Protein AF-A0A1G3RCN9-F1 (afdb_monomer_lite)

Structure (mmCIF, N/CA/C/O backbone):
data_AF-A0A1G3RCN9-F1
#
_entry.id   AF-A0A1G3RCN9-F1
#
loop_
_atom_site.group_PDB
_atom_site.id
_atom_site.type_symbol
_atom_site.label_atom_id
_atom_site.label_alt_id
_atom_site.label_comp_id
_atom_site.label_asym_id
_atom_site.label_entity_id
_atom_site.label_seq_id
_atom_site.pdbx_PDB_ins_code
_atom_site.Cartn_x
_atom_site.Cartn_y
_atom_site.Cartn_z
_atom_site.occupancy
_atom_site.B_iso_or_equiv
_atom_site.auth_seq_id
_atom_site.auth_comp_id
_atom_site.auth_asym_id
_atom_site.auth_atom_id
_atom_site.pdbx_PDB_model_num
ATOM 1 N N . MET A 1 1 ? -15.881 -1.181 13.338 1.00 90.19 1 MET A N 1
ATOM 2 C CA . MET A 1 1 ? -15.539 0.236 13.098 1.00 90.19 1 MET A CA 1
ATOM 3 C C . MET A 1 1 ? -16.474 0.860 12.072 1.00 90.19 1 MET A C 1
ATOM 5 O O . MET A 1 1 ? -16.892 1.985 12.286 1.00 90.19 1 MET A O 1
ATOM 9 N N . LEU A 1 2 ? -16.806 0.152 10.993 1.00 91.56 2 LEU A N 1
ATOM 10 C CA . LEU A 1 2 ? -17.656 0.659 9.909 1.00 91.56 2 LEU A CA 1
ATOM 11 C C . LEU A 1 2 ? -19.156 0.469 10.176 1.00 91.56 2 LEU A C 1
ATOM 13 O O . LEU A 1 2 ? -19.532 -0.536 10.781 1.00 91.56 2 LEU A O 1
ATOM 17 N N . GLU A 1 3 ? -19.996 1.409 9.724 1.00 86.62 3 GLU A N 1
ATOM 18 C CA . GLU A 1 3 ? -21.456 1.340 9.899 1.00 86.62 3 GLU A CA 1
ATOM 19 C C . GLU A 1 3 ? -22.101 0.218 9.085 1.00 86.62 3 GLU A C 1
ATOM 21 O O . GLU A 1 3 ? -22.773 -0.639 9.654 1.00 86.62 3 GLU A O 1
ATOM 26 N N . ASN A 1 4 ? -21.865 0.206 7.770 1.00 91.50 4 ASN A N 1
ATOM 27 C CA . ASN A 1 4 ? -22.444 -0.755 6.838 1.00 91.50 4 ASN A CA 1
ATOM 28 C C . ASN A 1 4 ? -21.403 -1.806 6.442 1.00 91.50 4 ASN A C 1
ATOM 30 O O . ASN A 1 4 ? -20.809 -1.763 5.360 1.00 91.50 4 ASN A O 1
ATOM 34 N N . LEU A 1 5 ? -21.133 -2.744 7.352 1.00 93.88 5 LEU A N 1
ATOM 35 C CA . LEU A 1 5 ? -20.085 -3.736 7.126 1.00 93.88 5 LEU A CA 1
ATOM 36 C C . LEU A 1 5 ? -20.385 -4.641 5.921 1.00 93.88 5 LEU A C 1
ATOM 38 O O . LEU A 1 5 ? -19.460 -5.018 5.210 1.00 93.88 5 LEU A O 1
ATOM 42 N N . ARG A 1 6 ? -21.656 -4.967 5.659 1.00 94.81 6 ARG A N 1
ATOM 43 C CA . ARG A 1 6 ? -22.042 -5.832 4.532 1.00 94.81 6 ARG A CA 1
ATOM 44 C C . ARG A 1 6 ? -21.653 -5.222 3.189 1.00 94.81 6 ARG A C 1
ATOM 46 O O . ARG A 1 6 ? -21.016 -5.900 2.388 1.00 94.81 6 ARG A O 1
ATOM 53 N N . LEU A 1 7 ? -21.980 -3.948 2.971 1.00 95.19 7 LEU A N 1
ATOM 54 C CA . LEU A 1 7 ? -21.653 -3.276 1.714 1.00 95.19 7 LEU A CA 1
ATOM 55 C C . LEU A 1 7 ? -20.141 -3.059 1.558 1.00 95.19 7 LEU A C 1
ATOM 57 O O . LEU A 1 7 ? -19.599 -3.286 0.481 1.00 95.19 7 LEU A O 1
ATOM 61 N N . ASN A 1 8 ? -19.437 -2.734 2.648 1.00 97.06 8 ASN A N 1
ATOM 62 C CA . ASN A 1 8 ? -17.972 -2.678 2.640 1.00 97.06 8 ASN A CA 1
ATOM 63 C C . ASN A 1 8 ? -17.352 -4.027 2.247 1.00 97.06 8 ASN A C 1
ATOM 65 O O . ASN A 1 8 ? -16.497 -4.077 1.369 1.00 97.06 8 ASN A O 1
ATOM 69 N N . LYS A 1 9 ? -17.829 -5.136 2.832 1.00 97.62 9 LYS A N 1
ATOM 70 C CA . LYS A 1 9 ? -17.375 -6.485 2.464 1.00 97.62 9 LYS A CA 1
ATOM 71 C C . LYS A 1 9 ? -17.618 -6.782 0.988 1.00 97.62 9 LYS A C 1
ATOM 73 O O . LYS A 1 9 ? -16.744 -7.383 0.373 1.00 97.62 9 LYS A O 1
ATOM 78 N N . LEU A 1 10 ? -18.751 -6.364 0.420 1.00 97.81 10 LEU A N 1
ATOM 79 C CA . LEU A 1 10 ? -19.029 -6.540 -1.007 1.00 97.81 10 LEU A CA 1
ATOM 80 C C . LEU A 1 10 ? -17.987 -5.815 -1.866 1.00 97.81 10 LEU A C 1
ATOM 82 O O . LEU A 1 10 ? -17.355 -6.456 -2.703 1.00 97.81 10 LEU A O 1
ATOM 86 N N . PHE A 1 11 ? -17.754 -4.523 -1.616 1.00 97.75 11 PHE A N 1
ATOM 87 C CA . PHE A 1 11 ? -16.755 -3.753 -2.360 1.00 97.75 11 PHE A CA 1
ATOM 88 C C . PHE A 1 11 ? -15.354 -4.357 -2.239 1.00 97.75 11 PHE A C 1
ATOM 90 O O . PHE A 1 11 ? -14.720 -4.634 -3.254 1.00 97.75 11 PHE A O 1
ATOM 97 N N . TRP A 1 12 ? -14.912 -4.683 -1.021 1.00 98.44 12 TRP A N 1
ATOM 98 C CA . TRP A 1 12 ? -13.603 -5.301 -0.803 1.00 98.44 12 TRP A CA 1
ATOM 99 C C . TRP A 1 12 ? -13.470 -6.660 -1.491 1.00 98.44 12 TRP A C 1
ATOM 101 O O . TRP A 1 12 ? -12.421 -6.952 -2.057 1.00 98.44 12 TRP A O 1
ATOM 111 N N . THR A 1 13 ? -14.521 -7.484 -1.474 1.00 98.62 13 THR A N 1
ATOM 112 C CA . THR A 1 13 ? -14.529 -8.800 -2.134 1.00 98.62 13 THR A CA 1
ATOM 113 C C . THR A 1 13 ? -14.400 -8.648 -3.645 1.00 98.62 13 THR A C 1
ATOM 115 O O . THR A 1 13 ? -13.575 -9.331 -4.243 1.00 98.62 13 THR A O 1
ATOM 118 N N . ILE A 1 14 ? -15.158 -7.730 -4.258 1.00 98.56 14 ILE A N 1
ATOM 119 C CA . ILE A 1 14 ? -15.084 -7.468 -5.702 1.00 98.56 14 ILE A CA 1
ATOM 120 C C . ILE A 1 14 ? -13.687 -6.965 -6.076 1.00 98.56 14 ILE A C 1
ATOM 122 O O . ILE A 1 14 ? -13.058 -7.535 -6.962 1.00 98.56 14 ILE A O 1
ATOM 126 N N . THR A 1 15 ? -13.158 -5.957 -5.372 1.00 98.75 15 THR A N 1
ATOM 127 C CA . THR A 1 15 ? -11.802 -5.441 -5.627 1.00 98.75 15 THR A CA 1
ATOM 128 C C . THR A 1 15 ? -10.749 -6.545 -5.508 1.00 98.75 15 THR A C 1
ATOM 130 O O . THR A 1 15 ? -9.877 -6.650 -6.364 1.00 98.75 15 THR A O 1
ATOM 133 N N . THR A 1 16 ? -10.859 -7.401 -4.487 1.00 98.75 16 THR A N 1
ATOM 134 C CA . THR A 1 16 ? -9.919 -8.508 -4.248 1.00 98.75 16 THR A CA 1
ATOM 135 C C . THR A 1 16 ? -10.027 -9.591 -5.322 1.00 98.75 16 THR A C 1
ATOM 137 O O . THR A 1 16 ? -9.012 -10.130 -5.743 1.00 98.75 16 THR A O 1
ATOM 140 N N . ALA A 1 17 ? -11.233 -9.898 -5.808 1.00 98.75 17 ALA A N 1
ATOM 141 C CA . ALA A 1 17 ? -11.438 -10.867 -6.884 1.00 98.75 17 ALA A CA 1
ATOM 142 C C . ALA A 1 17 ? -10.826 -10.397 -8.206 1.00 98.75 17 ALA A C 1
ATOM 144 O O . ALA A 1 17 ? -10.167 -11.178 -8.889 1.00 98.75 17 ALA A O 1
ATOM 145 N N . LEU A 1 18 ? -10.994 -9.117 -8.540 1.00 98.69 18 LEU A N 1
ATOM 146 C CA . LEU A 1 18 ? -10.401 -8.538 -9.743 1.00 98.69 18 LEU A CA 1
ATOM 147 C C . LEU A 1 18 ? -8.870 -8.461 -9.641 1.00 98.69 18 LEU A C 1
ATOM 149 O O . LEU A 1 18 ? -8.186 -8.798 -10.605 1.00 98.69 18 LEU A O 1
ATOM 153 N N . ALA A 1 19 ? -8.333 -8.096 -8.471 1.00 98.75 19 ALA A N 1
ATOM 154 C CA . ALA A 1 19 ? -6.892 -8.120 -8.214 1.00 98.75 19 ALA A CA 1
ATOM 155 C C . ALA A 1 19 ? -6.323 -9.546 -8.332 1.00 98.75 19 ALA A C 1
ATOM 157 O O . ALA A 1 19 ? -5.318 -9.765 -9.004 1.00 98.75 19 ALA A O 1
ATOM 158 N N . LEU A 1 20 ? -7.011 -10.539 -7.757 1.00 98.75 20 LEU A N 1
ATOM 159 C CA . LEU A 1 20 ? -6.620 -11.942 -7.869 1.00 98.75 20 LEU A CA 1
ATOM 160 C C . LEU A 1 20 ? -6.595 -12.400 -9.332 1.00 98.75 20 LEU A C 1
ATOM 162 O O . LEU A 1 20 ? -5.628 -13.028 -9.748 1.00 98.75 20 LEU A O 1
ATOM 166 N N . ALA A 1 21 ? -7.627 -12.076 -10.114 1.00 98.50 21 ALA A N 1
ATOM 167 C CA . ALA A 1 21 ? -7.688 -12.433 -11.529 1.00 98.50 21 ALA A CA 1
ATOM 168 C C . ALA A 1 21 ? -6.532 -11.805 -12.329 1.00 98.50 21 ALA A C 1
ATOM 170 O O . ALA A 1 21 ? -5.884 -12.496 -13.112 1.00 98.50 21 ALA A O 1
ATOM 171 N N . ALA A 1 22 ? -6.238 -10.525 -12.086 1.00 98.00 22 ALA A N 1
ATOM 172 C CA . ALA A 1 22 ? -5.124 -9.819 -12.712 1.00 98.00 22 ALA A CA 1
ATOM 173 C C . ALA A 1 22 ? -3.761 -10.444 -12.365 1.00 98.00 22 ALA A C 1
ATOM 175 O O . ALA A 1 22 ? -2.954 -10.680 -13.259 1.00 98.00 22 ALA A O 1
ATOM 176 N N . ALA A 1 23 ? -3.521 -10.749 -11.087 1.00 98.06 23 ALA A N 1
ATOM 177 C CA . ALA A 1 23 ? -2.262 -11.347 -10.644 1.00 98.06 23 ALA A CA 1
ATOM 178 C C . ALA A 1 23 ? -2.096 -12.796 -11.136 1.00 98.06 23 ALA A C 1
ATOM 180 O O . ALA A 1 23 ? -1.009 -13.204 -11.534 1.00 98.06 23 ALA A O 1
ATOM 181 N N . LEU A 1 24 ? -3.178 -13.584 -11.173 1.00 98.31 24 LEU A N 1
ATOM 182 C CA . LEU A 1 24 ? -3.142 -14.931 -11.750 1.00 98.31 24 LEU A CA 1
ATOM 183 C C . LEU A 1 24 ? -2.795 -14.900 -13.241 1.00 98.31 24 LEU A C 1
ATOM 185 O O . LEU A 1 24 ? -2.037 -15.756 -13.692 1.00 98.31 24 LEU A O 1
ATOM 189 N N . ALA A 1 25 ? -3.295 -13.915 -13.991 1.00 96.88 25 ALA A N 1
ATOM 190 C CA . ALA A 1 25 ? -2.947 -13.762 -15.399 1.00 96.88 25 ALA A CA 1
ATOM 191 C C . ALA A 1 25 ? -1.435 -13.571 -15.603 1.00 96.88 25 ALA A C 1
ATOM 193 O O . ALA A 1 25 ? -0.863 -14.251 -16.449 1.00 96.88 25 ALA A O 1
ATOM 194 N N . GLY A 1 26 ? -0.775 -12.732 -14.795 1.00 95.56 26 GLY A N 1
ATOM 195 C CA . GLY A 1 26 ? 0.678 -12.528 -14.888 1.00 95.56 26 GLY A CA 1
ATOM 196 C C . GLY A 1 26 ? 1.529 -13.694 -14.370 1.00 95.56 26 GLY A C 1
ATOM 197 O O . GLY A 1 26 ? 2.678 -13.860 -14.775 1.00 95.56 26 GLY A O 1
ATOM 198 N N . ILE A 1 27 ? 0.966 -14.574 -13.533 1.00 96.69 27 ILE A N 1
ATOM 199 C CA . ILE A 1 27 ? 1.615 -15.848 -13.176 1.00 96.69 27 ILE A CA 1
ATOM 200 C C . ILE A 1 27 ? 1.536 -16.856 -14.329 1.00 96.69 27 ILE A C 1
ATOM 202 O O . ILE A 1 27 ? 2.503 -17.588 -14.567 1.00 96.69 27 ILE A O 1
ATOM 206 N N . VAL A 1 28 ? 0.379 -16.927 -14.997 1.00 97.06 28 VAL A N 1
ATOM 207 C CA . VAL A 1 28 ? 0.103 -17.881 -16.081 1.00 97.06 28 VAL A CA 1
ATOM 208 C C . VAL A 1 28 ? 0.847 -17.494 -17.357 1.00 97.06 28 VAL A C 1
ATOM 210 O O . VAL A 1 28 ? 1.490 -18.349 -17.962 1.00 97.06 28 VAL A O 1
ATOM 213 N N . ASP A 1 29 ? 0.794 -16.221 -17.745 1.00 94.88 29 ASP A N 1
ATOM 214 C CA . ASP A 1 29 ? 1.503 -15.694 -18.906 1.00 94.88 29 ASP A CA 1
ATOM 215 C C . ASP A 1 29 ? 2.764 -14.940 -18.469 1.00 94.88 29 ASP A C 1
ATOM 217 O O . ASP A 1 29 ? 2.719 -13.796 -18.020 1.00 94.88 29 ASP A O 1
ATOM 221 N N . ARG A 1 30 ? 3.917 -15.595 -18.628 1.00 87.06 30 ARG A N 1
ATOM 222 C CA . ARG A 1 30 ? 5.224 -15.037 -18.251 1.00 87.06 30 ARG A CA 1
ATOM 223 C C . ARG A 1 30 ? 5.662 -13.857 -19.113 1.00 87.06 30 ARG A C 1
ATOM 225 O O . ARG A 1 30 ? 6.509 -13.096 -18.658 1.00 87.06 30 ARG A O 1
ATOM 232 N N . ASN A 1 31 ? 5.080 -13.702 -20.299 1.00 92.44 31 ASN A N 1
ATOM 233 C CA . ASN A 1 31 ? 5.433 -12.651 -21.248 1.00 92.44 31 ASN A CA 1
ATOM 234 C C . ASN A 1 31 ? 4.459 -11.465 -21.166 1.00 92.44 31 ASN A C 1
ATOM 236 O O . ASN A 1 31 ? 4.585 -10.503 -21.922 1.00 92.44 31 ASN A O 1
ATOM 240 N N . LEU A 1 32 ? 3.490 -11.504 -20.240 1.00 94.94 32 LEU A N 1
ATOM 241 C CA . LEU A 1 32 ? 2.419 -10.510 -20.119 1.00 94.94 32 LEU A CA 1
ATOM 242 C C . LEU A 1 32 ? 2.927 -9.064 -19.970 1.00 94.94 32 LEU A C 1
ATOM 244 O O . LEU A 1 32 ? 2.216 -8.107 -20.294 1.00 94.94 32 LEU A O 1
ATOM 248 N N . TYR A 1 33 ? 4.146 -8.909 -19.453 1.00 94.62 33 TYR A N 1
ATOM 249 C CA . TYR A 1 33 ? 4.773 -7.628 -19.147 1.00 94.62 33 TYR A CA 1
ATOM 250 C C . TYR A 1 33 ? 5.962 -7.284 -20.057 1.00 94.62 33 TYR A C 1
ATOM 252 O O . TYR A 1 33 ? 6.636 -6.274 -19.828 1.00 94.62 33 TYR A O 1
ATOM 260 N N . ASP A 1 34 ? 6.231 -8.094 -21.083 1.00 92.94 34 ASP A N 1
ATOM 261 C CA . ASP A 1 34 ? 7.379 -7.904 -21.967 1.00 92.94 34 ASP A CA 1
ATOM 262 C C . ASP A 1 34 ? 7.314 -6.555 -22.687 1.00 92.94 34 ASP A C 1
ATOM 264 O O . ASP A 1 34 ? 6.324 -6.192 -23.320 1.00 92.94 34 ASP A O 1
ATOM 268 N N . GLY A 1 35 ? 8.394 -5.778 -22.568 1.00 90.19 35 GLY A N 1
ATOM 269 C CA . GLY A 1 35 ? 8.486 -4.440 -23.156 1.00 90.19 35 GLY A CA 1
ATOM 270 C C . GLY A 1 35 ? 7.629 -3.366 -22.472 1.00 90.19 35 GLY A C 1
ATOM 271 O O . GLY A 1 35 ? 7.656 -2.222 -22.919 1.00 90.19 35 GLY A O 1
ATOM 272 N N . LEU A 1 36 ? 6.909 -3.695 -21.391 1.00 92.25 36 LEU A N 1
ATOM 273 C CA . LEU A 1 36 ? 6.046 -2.754 -20.662 1.00 92.25 36 LEU A CA 1
ATOM 274 C C . LEU A 1 36 ? 6.700 -2.163 -19.404 1.00 92.25 36 LEU A C 1
ATOM 276 O O . LEU A 1 36 ? 6.195 -1.189 -18.853 1.00 92.25 36 LEU A O 1
ATOM 280 N N . PHE A 1 37 ? 7.836 -2.714 -18.972 1.00 89.38 37 PHE A N 1
ATOM 281 C CA . PHE A 1 37 ? 8.651 -2.183 -17.878 1.00 89.38 37 PHE A CA 1
ATOM 282 C C . PHE A 1 37 ? 10.107 -1.990 -18.310 1.00 89.38 37 PHE A C 1
ATOM 284 O O . PHE A 1 37 ? 10.585 -2.680 -19.218 1.00 89.38 37 PHE A O 1
ATOM 291 N N . PRO A 1 38 ? 10.867 -1.113 -17.624 1.00 91.00 38 PRO A N 1
ATOM 292 C CA . PRO A 1 38 ? 12.312 -1.093 -17.777 1.00 91.00 38 PRO A CA 1
ATOM 293 C C . PRO A 1 38 ? 12.900 -2.464 -17.432 1.00 91.00 38 PRO A C 1
ATOM 295 O O . PRO A 1 38 ? 12.461 -3.118 -16.482 1.00 91.00 38 PRO A O 1
ATOM 298 N N . LYS A 1 39 ? 13.945 -2.870 -18.163 1.00 91.06 39 LYS A N 1
ATOM 299 C CA . LYS A 1 39 ? 14.603 -4.179 -17.995 1.00 91.06 39 LYS A CA 1
ATOM 300 C C . LYS A 1 39 ? 14.995 -4.481 -16.546 1.00 91.06 39 LYS A C 1
ATOM 302 O O . LYS A 1 39 ? 14.927 -5.627 -16.128 1.00 91.06 39 LYS A O 1
ATOM 307 N N . ASP A 1 40 ? 15.353 -3.450 -15.786 1.00 92.00 40 ASP A N 1
ATOM 308 C CA . ASP A 1 40 ? 15.795 -3.572 -14.395 1.00 92.00 40 ASP A CA 1
ATOM 309 C C . ASP A 1 40 ? 14.666 -3.867 -13.390 1.00 92.00 40 ASP A C 1
ATOM 311 O O . ASP A 1 40 ? 14.951 -4.256 -12.259 1.00 92.00 40 ASP A O 1
ATOM 315 N N . PHE A 1 41 ? 13.400 -3.695 -13.785 1.00 92.50 41 PHE A N 1
ATOM 316 C CA . PHE A 1 41 ? 12.217 -3.916 -12.938 1.00 92.50 41 PHE A CA 1
ATOM 317 C C . PHE A 1 41 ? 11.337 -5.082 -13.404 1.00 92.50 41 PHE A C 1
ATOM 319 O O . PHE A 1 41 ? 10.519 -5.584 -12.634 1.00 92.50 41 PHE A O 1
ATOM 326 N N . LEU A 1 42 ? 11.511 -5.541 -14.647 1.00 93.75 42 LEU A N 1
ATOM 327 C CA . LEU A 1 42 ? 10.777 -6.681 -15.195 1.00 93.75 42 LEU A CA 1
ATOM 328 C C . LEU A 1 42 ? 10.923 -7.975 -14.358 1.00 93.75 42 LEU A C 1
ATOM 330 O O . LEU A 1 42 ? 9.906 -8.640 -14.149 1.00 93.75 42 LEU A O 1
ATOM 334 N N . PRO A 1 43 ? 12.109 -8.337 -13.810 1.00 94.62 43 PRO A N 1
ATOM 335 C CA . PRO A 1 43 ? 12.254 -9.556 -13.005 1.00 94.62 43 PRO A CA 1
ATOM 336 C C . PRO A 1 43 ? 11.349 -9.590 -11.769 1.00 94.62 43 PRO A C 1
ATOM 338 O O . PRO A 1 43 ? 10.934 -10.665 -11.336 1.00 94.62 43 PRO A O 1
ATOM 341 N N . GLY A 1 44 ? 11.027 -8.424 -11.204 1.00 94.38 44 GLY A N 1
ATOM 342 C CA . GLY A 1 44 ? 10.159 -8.286 -10.040 1.00 94.38 44 GLY A CA 1
ATOM 343 C C . GLY A 1 44 ? 8.673 -8.503 -10.315 1.00 94.38 44 GLY A C 1
ATOM 344 O O . GLY A 1 44 ? 7.931 -8.756 -9.368 1.00 94.38 44 GLY A O 1
ATOM 345 N N . ALA A 1 45 ? 8.227 -8.460 -11.575 1.00 94.62 45 ALA A N 1
ATOM 346 C CA . ALA A 1 45 ? 6.806 -8.559 -11.912 1.00 94.62 45 ALA A CA 1
ATOM 347 C C . ALA A 1 45 ? 6.201 -9.909 -11.486 1.00 94.62 45 ALA A C 1
ATOM 349 O O . ALA A 1 45 ? 5.185 -9.959 -10.795 1.00 94.62 45 ALA A O 1
ATOM 350 N N . PHE A 1 46 ? 6.883 -11.013 -11.800 1.00 95.38 46 PHE A N 1
ATOM 351 C CA . PHE A 1 46 ? 6.422 -12.352 -11.433 1.00 95.38 46 PHE A CA 1
ATOM 352 C C . PHE A 1 46 ? 6.316 -12.591 -9.909 1.00 95.38 46 PHE A C 1
ATOM 354 O O . PHE A 1 46 ? 5.252 -13.009 -9.441 1.00 95.38 46 PHE A O 1
ATOM 361 N N . PRO A 1 47 ? 7.359 -12.344 -9.085 1.00 96.75 47 PRO A N 1
ATOM 362 C CA . PRO A 1 47 ? 7.235 -12.511 -7.638 1.00 96.75 47 PRO A CA 1
ATOM 363 C C . PRO A 1 47 ? 6.250 -11.511 -7.008 1.00 96.75 47 PRO A C 1
ATOM 365 O O . PRO A 1 47 ? 5.629 -11.841 -5.995 1.00 96.75 47 PRO A O 1
ATOM 368 N N . GLN A 1 48 ? 6.047 -10.329 -7.603 1.00 96.38 48 GLN A N 1
ATOM 369 C CA . GLN A 1 48 ? 4.996 -9.399 -7.183 1.00 96.38 48 GLN A CA 1
ATOM 370 C C . GLN A 1 48 ? 3.589 -9.971 -7.412 1.00 96.38 48 GLN A C 1
ATOM 372 O O . GLN A 1 48 ? 2.727 -9.829 -6.539 1.00 96.38 48 GLN A O 1
ATOM 377 N N . ASP A 1 49 ? 3.340 -10.651 -8.531 1.00 97.81 49 ASP A N 1
ATOM 378 C CA . ASP A 1 49 ? 2.046 -11.295 -8.767 1.00 97.81 49 ASP A CA 1
ATOM 379 C C . ASP A 1 49 ? 1.804 -12.460 -7.803 1.00 97.81 49 ASP A C 1
ATOM 381 O O . ASP A 1 49 ? 0.713 -12.570 -7.241 1.00 97.81 49 ASP A O 1
ATOM 385 N N . ILE A 1 50 ? 2.831 -13.263 -7.491 1.00 98.31 50 ILE A N 1
ATOM 386 C CA . ILE A 1 50 ? 2.737 -14.281 -6.428 1.00 98.31 50 ILE A CA 1
ATOM 387 C C . ILE A 1 50 ? 2.351 -13.633 -5.096 1.00 98.31 50 ILE A C 1
ATOM 389 O O . ILE A 1 50 ? 1.422 -14.092 -4.426 1.00 98.31 50 ILE A O 1
ATOM 393 N N . LEU A 1 51 ? 3.043 -12.558 -4.709 1.00 98.44 51 LEU A N 1
ATOM 394 C CA . LEU A 1 51 ? 2.743 -11.825 -3.482 1.00 98.44 51 LEU A CA 1
ATOM 395 C C . LEU A 1 51 ? 1.293 -11.316 -3.477 1.00 98.44 51 LEU A C 1
ATOM 397 O O . LEU A 1 51 ? 0.607 -11.432 -2.459 1.00 98.44 51 LEU A O 1
ATOM 401 N N . THR A 1 52 ? 0.813 -10.799 -4.609 1.00 98.38 52 THR A N 1
ATOM 402 C CA . THR A 1 52 ? -0.561 -10.308 -4.768 1.00 98.38 52 THR A CA 1
ATOM 403 C C . THR A 1 52 ? -1.584 -11.434 -4.631 1.00 98.38 52 THR A C 1
ATOM 405 O O . THR A 1 52 ? -2.572 -11.265 -3.915 1.00 98.38 52 THR A O 1
ATOM 408 N N . VAL A 1 53 ? -1.342 -12.606 -5.226 1.00 98.69 53 VAL A N 1
ATOM 409 C CA . VAL A 1 53 ? -2.203 -13.790 -5.064 1.00 98.69 53 VAL A CA 1
ATOM 410 C C . VAL A 1 53 ? -2.276 -14.217 -3.598 1.00 98.69 53 VAL A C 1
ATOM 412 O O . VAL A 1 53 ? -3.373 -14.390 -3.063 1.00 98.69 53 VAL A O 1
ATOM 415 N N . LEU A 1 54 ? -1.130 -14.327 -2.917 1.00 98.50 54 LEU A N 1
ATOM 416 C CA . LEU A 1 54 ? -1.078 -14.678 -1.494 1.00 98.50 54 LEU A CA 1
ATOM 417 C C . LEU A 1 54 ? -1.839 -13.661 -0.631 1.00 98.50 54 LEU A C 1
ATOM 419 O O . LEU A 1 54 ? -2.614 -14.048 0.249 1.00 98.50 54 LEU A O 1
ATOM 423 N N . ALA A 1 55 ? -1.666 -12.367 -0.914 1.00 98.44 55 ALA A N 1
ATOM 424 C CA . ALA A 1 55 ? -2.389 -11.299 -0.237 1.00 98.44 55 ALA A CA 1
ATOM 425 C C . ALA A 1 55 ? -3.902 -11.403 -0.476 1.00 98.44 55 ALA A C 1
ATOM 427 O O . ALA A 1 55 ? -4.667 -11.298 0.481 1.00 98.44 55 ALA A O 1
ATOM 428 N N . CYS A 1 56 ? -4.343 -11.677 -1.707 1.00 98.75 56 CYS A N 1
ATOM 429 C CA . CYS A 1 56 ? -5.758 -11.848 -2.041 1.00 98.75 56 CYS A CA 1
ATOM 430 C C . CYS A 1 56 ? -6.386 -13.042 -1.312 1.00 98.75 56 CYS A C 1
ATOM 432 O O . CYS A 1 56 ? -7.467 -12.909 -0.741 1.00 98.75 56 CYS A O 1
ATOM 434 N N . VAL A 1 57 ? -5.705 -14.193 -1.276 1.00 98.56 57 VAL A N 1
ATOM 435 C CA . VAL A 1 57 ? -6.186 -15.388 -0.560 1.00 98.56 57 VAL A CA 1
ATOM 436 C C . VAL A 1 57 ? -6.342 -15.095 0.933 1.00 98.56 57 VAL A C 1
ATOM 438 O O . VAL A 1 57 ? -7.402 -15.353 1.510 1.00 98.56 57 VAL A O 1
ATOM 441 N N . ALA A 1 58 ? -5.327 -14.492 1.559 1.00 98.25 58 ALA A N 1
ATOM 442 C CA . ALA A 1 58 ? -5.409 -14.083 2.958 1.00 98.25 58 ALA A CA 1
ATOM 443 C C . ALA A 1 58 ? -6.546 -13.072 3.186 1.00 98.25 58 ALA A C 1
ATOM 445 O O . ALA A 1 58 ? -7.294 -13.177 4.161 1.00 98.25 58 ALA A O 1
ATOM 446 N N . LEU A 1 59 ? -6.715 -12.119 2.268 1.00 98.19 59 LEU A N 1
ATOM 447 C CA . LEU A 1 59 ? -7.727 -11.077 2.359 1.00 98.19 59 LEU A CA 1
ATOM 448 C C . LEU A 1 59 ? -9.149 -11.643 2.245 1.00 98.19 59 LEU A C 1
ATOM 450 O O . LEU A 1 59 ? -10.006 -11.257 3.039 1.00 98.19 59 LEU A O 1
ATOM 454 N N . PHE A 1 60 ? -9.394 -12.615 1.360 1.00 98.69 60 PHE A N 1
ATOM 455 C CA . PHE A 1 60 ? -10.674 -13.328 1.292 1.00 98.69 60 PHE A CA 1
ATOM 456 C C . PHE A 1 60 ? -11.020 -14.017 2.610 1.00 98.69 60 PHE A C 1
ATOM 458 O O . PHE A 1 60 ? -12.146 -13.881 3.091 1.00 98.69 60 PHE A O 1
ATOM 465 N N . ILE A 1 61 ? -10.054 -14.693 3.239 1.00 98.25 61 ILE A N 1
ATOM 466 C CA . ILE A 1 61 ? -10.254 -15.348 4.540 1.00 98.25 61 ILE A CA 1
ATOM 467 C C . ILE A 1 61 ? -10.590 -14.306 5.616 1.00 98.25 61 ILE A C 1
ATOM 469 O O . ILE A 1 61 ? -11.530 -14.483 6.401 1.00 98.25 61 ILE A O 1
ATOM 473 N N . VAL A 1 62 ? -9.855 -13.191 5.650 1.00 98.00 62 VAL A N 1
ATOM 474 C CA . VAL A 1 62 ? -10.104 -12.104 6.607 1.00 98.00 62 VAL A CA 1
ATOM 475 C C . VAL A 1 62 ? -11.494 -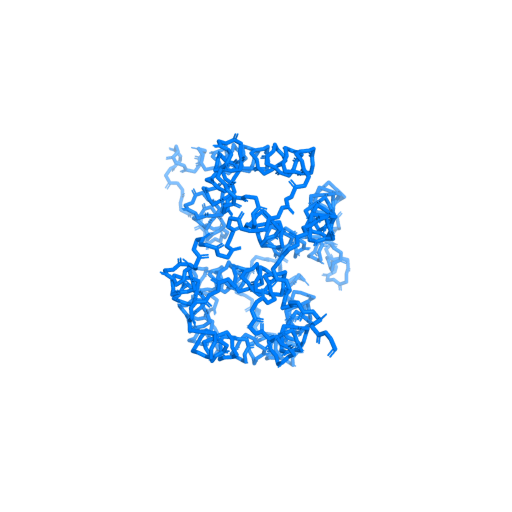11.507 6.394 1.00 98.00 62 VAL A C 1
ATOM 477 O O . VAL A 1 62 ? -12.231 -11.374 7.368 1.00 98.00 62 VAL A O 1
ATOM 480 N N . ILE A 1 63 ? -11.887 -11.199 5.154 1.00 97.75 63 ILE A N 1
ATOM 481 C CA . ILE A 1 63 ? -13.208 -10.652 4.817 1.00 97.75 63 ILE A CA 1
ATOM 482 C C . ILE A 1 63 ? -14.312 -11.646 5.195 1.00 97.75 63 ILE A C 1
ATOM 484 O O . ILE A 1 63 ? -15.257 -11.269 5.893 1.00 97.75 63 ILE A O 1
ATOM 488 N N . ALA A 1 64 ? -14.198 -12.914 4.792 1.00 96.62 64 ALA A N 1
ATOM 489 C CA . ALA A 1 64 ? -15.210 -13.940 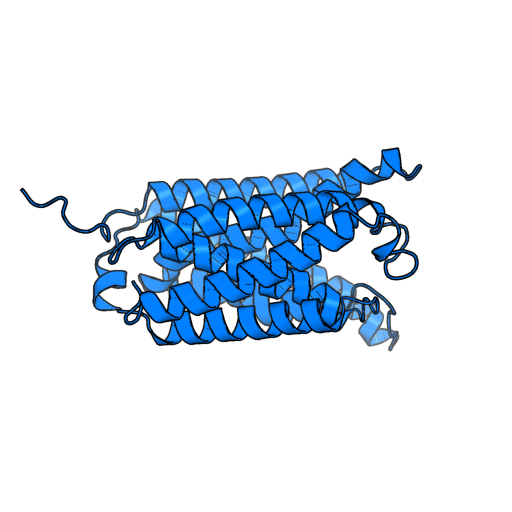5.039 1.00 96.62 64 ALA A CA 1
ATOM 490 C C . ALA A 1 64 ? -15.462 -14.141 6.540 1.00 96.62 64 ALA A C 1
ATOM 492 O O . ALA A 1 64 ? -16.610 -14.120 6.984 1.00 96.62 64 ALA A O 1
ATOM 493 N N . THR A 1 65 ? -14.389 -14.230 7.331 1.00 95.88 65 THR A N 1
ATOM 494 C CA . THR A 1 65 ? -14.459 -14.466 8.782 1.00 95.88 65 THR A CA 1
ATOM 495 C C . THR A 1 65 ? -14.720 -13.206 9.610 1.00 95.88 65 THR A C 1
ATOM 497 O O . THR A 1 65 ? -14.854 -13.303 10.832 1.00 95.88 65 THR A O 1
ATOM 500 N N . MET A 1 66 ? -14.748 -12.020 8.995 1.00 95.31 66 MET A N 1
ATOM 501 C CA . MET A 1 66 ? -14.922 -10.754 9.704 1.00 95.31 66 MET A CA 1
ATOM 502 C C . MET A 1 66 ? -16.349 -10.581 10.221 1.00 95.31 66 MET A C 1
ATOM 504 O O . MET A 1 66 ? -17.314 -10.629 9.449 1.00 95.31 66 MET A O 1
ATOM 508 N N . ARG A 1 67 ? -16.449 -10.289 11.519 1.00 90.88 67 ARG A N 1
ATOM 509 C CA . ARG A 1 67 ? -17.683 -9.931 12.221 1.00 90.88 67 ARG A CA 1
ATOM 510 C C . ARG A 1 67 ? -17.755 -8.436 12.512 1.00 90.88 67 ARG A C 1
ATOM 512 O O . ARG A 1 67 ? -16.755 -7.711 12.487 1.00 90.88 67 ARG A O 1
ATOM 519 N N . GLU A 1 68 ? -18.963 -7.980 12.823 1.00 82.81 68 GLU A N 1
ATOM 520 C CA . GLU A 1 68 ? -19.177 -6.634 13.343 1.00 82.81 68 GLU A CA 1
ATOM 521 C C . GLU A 1 68 ? -18.372 -6.426 14.631 1.00 82.81 68 GLU A C 1
ATOM 523 O O . GLU A 1 68 ? -18.204 -7.327 15.450 1.00 82.81 68 GLU A O 1
ATOM 528 N N . GLY A 1 69 ? -17.795 -5.236 14.770 1.00 83.62 69 GLY A N 1
ATOM 529 C CA . GLY A 1 69 ? -16.889 -4.912 15.867 1.00 83.62 69 GLY A CA 1
ATOM 530 C C . GLY A 1 69 ? -15.414 -5.175 15.567 1.00 83.62 69 GLY A C 1
ATOM 531 O O . GLY A 1 69 ? -14.619 -4.324 15.932 1.00 83.62 69 GLY A O 1
ATOM 532 N N . GLU A 1 70 ? -15.020 -6.224 14.829 1.00 91.25 70 GLU A N 1
ATOM 533 C CA . GLU A 1 70 ? -13.606 -6.636 14.665 1.00 91.25 70 GLU A CA 1
ATOM 534 C C . GLU A 1 70 ? -12.702 -5.589 13.968 1.00 91.25 70 GLU A C 1
ATOM 536 O O . GLU A 1 70 ? -12.342 -5.707 12.795 1.00 91.25 70 GLU A O 1
ATOM 541 N N . VAL A 1 71 ? -12.287 -4.560 14.718 1.00 94.38 71 VAL A N 1
ATOM 542 C CA . VAL A 1 71 ? -11.557 -3.391 14.204 1.00 94.38 71 VAL A CA 1
ATOM 543 C C . VAL A 1 71 ? -10.226 -3.805 13.596 1.00 94.38 71 VAL A C 1
ATOM 545 O O . VAL A 1 71 ? -9.884 -3.331 12.522 1.00 94.38 71 VAL A O 1
ATOM 548 N N . ARG A 1 72 ? -9.502 -4.733 14.234 1.00 95.94 72 ARG A N 1
ATOM 549 C CA . ARG A 1 72 ? -8.196 -5.204 13.750 1.00 95.94 72 ARG A CA 1
ATOM 550 C C . ARG A 1 72 ? -8.287 -5.770 12.330 1.00 95.94 72 ARG A C 1
ATOM 552 O O . ARG A 1 72 ? -7.487 -5.399 11.481 1.00 95.94 72 ARG A O 1
ATOM 559 N N . LYS A 1 73 ? -9.289 -6.615 12.053 1.00 96.75 73 LYS A N 1
ATOM 560 C CA . LYS A 1 73 ? -9.507 -7.174 10.711 1.00 96.75 73 LYS A CA 1
ATOM 561 C C . LYS A 1 73 ? -9.879 -6.079 9.711 1.00 96.75 73 LYS A C 1
ATOM 563 O O . LYS A 1 73 ? -9.354 -6.077 8.608 1.00 96.75 73 LYS A O 1
ATOM 568 N N . GLN A 1 74 ? -10.733 -5.131 10.106 1.00 96.94 74 GLN A N 1
ATOM 569 C CA . GLN A 1 74 ? -11.099 -3.990 9.254 1.00 96.94 74 GLN A CA 1
ATOM 570 C C . GLN A 1 74 ? -9.868 -3.145 8.891 1.00 96.94 74 GLN A C 1
ATOM 572 O O . GLN A 1 74 ? -9.689 -2.810 7.730 1.00 96.94 74 GLN A O 1
ATOM 577 N N . VAL A 1 75 ? -8.978 -2.871 9.849 1.00 97.69 75 VAL A N 1
ATOM 578 C CA . VAL A 1 75 ? -7.717 -2.141 9.624 1.00 97.69 75 VAL A CA 1
ATOM 579 C C . VAL A 1 75 ? -6.783 -2.900 8.677 1.00 97.69 75 VAL A C 1
ATOM 581 O O . VAL A 1 75 ? -6.227 -2.288 7.770 1.00 97.69 75 VAL A O 1
ATOM 584 N N . VAL A 1 76 ? -6.647 -4.224 8.834 1.00 98.44 76 VAL A N 1
ATOM 585 C CA . VAL A 1 76 ? -5.864 -5.056 7.900 1.00 98.44 76 VAL A CA 1
ATOM 586 C C . VAL A 1 76 ? -6.420 -4.951 6.482 1.00 98.44 76 VAL A C 1
ATOM 588 O O . VAL A 1 76 ? -5.655 -4.698 5.555 1.00 98.44 76 VAL A O 1
ATOM 591 N N . VAL A 1 77 ? -7.742 -5.075 6.313 1.00 98.44 77 VAL A N 1
ATOM 592 C CA . VAL A 1 77 ? -8.375 -4.946 4.993 1.00 98.44 77 VAL A CA 1
ATOM 593 C C . VAL A 1 77 ? -8.115 -3.570 4.384 1.00 98.44 77 VAL A C 1
ATOM 595 O O . VAL A 1 77 ? -7.731 -3.497 3.224 1.00 98.44 77 VAL A O 1
ATOM 598 N N . LEU A 1 78 ? -8.249 -2.487 5.156 1.00 98.44 78 LEU A N 1
ATOM 599 C CA . LEU A 1 78 ? -7.967 -1.136 4.658 1.00 98.44 78 LEU A CA 1
ATOM 600 C C . LEU A 1 78 ? -6.511 -0.969 4.202 1.00 98.44 78 LEU A C 1
ATOM 602 O O . LEU A 1 78 ? -6.274 -0.321 3.189 1.00 98.44 78 LEU A O 1
ATOM 606 N N . GLY A 1 79 ? -5.550 -1.569 4.909 1.00 98.56 79 GLY A N 1
ATOM 607 C CA . GLY A 1 79 ? -4.141 -1.532 4.510 1.00 98.56 79 GLY A CA 1
ATOM 608 C C . GLY A 1 79 ? -3.875 -2.246 3.183 1.00 98.56 79 GLY A C 1
ATOM 609 O O . GLY A 1 79 ? -3.200 -1.693 2.320 1.00 98.56 79 GLY A O 1
ATOM 610 N N . VAL A 1 80 ? -4.448 -3.440 2.990 1.00 98.75 80 VAL A N 1
ATOM 611 C CA . VAL A 1 80 ? -4.263 -4.226 1.753 1.00 98.75 80 VAL A CA 1
ATOM 612 C C . VAL A 1 80 ? -5.059 -3.645 0.576 1.00 98.75 80 VAL A C 1
ATOM 614 O O . VAL A 1 80 ? -4.556 -3.566 -0.536 1.00 98.75 80 VAL A O 1
ATOM 617 N N . ILE A 1 81 ? -6.282 -3.153 0.789 1.00 98.75 81 ILE A N 1
ATOM 618 C CA . ILE A 1 81 ? -7.009 -2.434 -0.273 1.00 98.75 81 ILE A CA 1
ATOM 619 C C . ILE A 1 81 ? -6.264 -1.139 -0.646 1.00 98.75 81 ILE A C 1
ATOM 621 O O . ILE A 1 81 ? -6.188 -0.787 -1.822 1.00 98.75 81 ILE A O 1
ATOM 625 N N . GLY A 1 82 ? -5.658 -0.463 0.335 1.00 98.62 82 GLY A N 1
ATOM 626 C CA . GLY A 1 82 ? -4.744 0.660 0.119 1.00 98.62 82 GLY A CA 1
ATOM 627 C C . GLY A 1 82 ? -3.531 0.306 -0.737 1.00 98.62 82 GLY A C 1
ATOM 628 O O . GLY A 1 82 ? -3.146 1.091 -1.601 1.00 98.62 82 GLY A O 1
ATOM 629 N N . SER A 1 83 ? -2.956 -0.884 -0.559 1.00 98.50 83 SER A N 1
ATOM 630 C CA . SER A 1 83 ? -1.864 -1.328 -1.422 1.00 98.50 83 SER A CA 1
ATOM 631 C C . SER A 1 83 ? -2.327 -1.690 -2.830 1.00 98.50 83 SER A C 1
ATOM 633 O O . SER A 1 83 ? -1.594 -1.414 -3.771 1.00 98.50 83 SER A O 1
ATOM 635 N N . PHE A 1 84 ? -3.545 -2.205 -3.031 1.00 98.75 84 PHE A N 1
ATOM 636 C CA . PHE A 1 84 ? -4.089 -2.385 -4.386 1.00 98.75 84 PHE A CA 1
ATOM 637 C C . PHE A 1 84 ? -4.279 -1.058 -5.121 1.00 98.75 84 PHE A C 1
ATOM 639 O O . PHE A 1 84 ? -3.950 -0.977 -6.303 1.00 98.75 84 PHE A O 1
ATOM 646 N N . PHE A 1 85 ? -4.730 -0.011 -4.423 1.00 98.75 85 PHE A N 1
ATOM 647 C CA . PHE A 1 85 ? -4.771 1.340 -4.990 1.00 98.75 85 PHE A CA 1
ATOM 648 C C . PHE A 1 85 ? -3.387 1.782 -5.478 1.00 98.75 85 PHE A C 1
ATOM 650 O O . PHE A 1 85 ? -3.261 2.343 -6.561 1.00 98.75 85 PHE A O 1
ATOM 657 N N . TYR A 1 86 ? -2.337 1.472 -4.723 1.00 98.56 86 TYR A N 1
ATOM 658 C CA . TYR A 1 86 ? -0.974 1.788 -5.129 1.00 98.56 86 TYR A CA 1
ATOM 659 C C . TYR A 1 86 ? -0.482 0.937 -6.309 1.00 98.56 86 TYR A C 1
ATOM 661 O O . TYR A 1 86 ? -0.122 1.472 -7.354 1.00 98.56 86 TYR A O 1
ATOM 669 N N . LEU A 1 87 ? -0.490 -0.390 -6.159 1.00 97.81 87 LEU A N 1
ATOM 670 C CA . LEU A 1 87 ? 0.103 -1.333 -7.112 1.00 97.81 87 LEU A CA 1
ATOM 671 C C . LEU A 1 87 ? -0.569 -1.248 -8.486 1.00 97.81 87 LEU A C 1
ATOM 673 O O . LEU A 1 87 ? 0.104 -1.111 -9.506 1.00 97.81 87 LEU A O 1
ATOM 677 N N . TYR A 1 88 ? -1.903 -1.246 -8.523 1.00 98.44 88 TYR A N 1
ATOM 678 C CA . TYR A 1 88 ? -2.637 -1.102 -9.781 1.00 98.44 88 TYR A CA 1
ATOM 679 C C . TYR A 1 88 ? -2.695 0.349 -10.263 1.00 98.44 88 TYR A C 1
ATOM 681 O O . TYR A 1 88 ? -2.875 0.589 -11.459 1.00 98.44 88 TYR A O 1
ATOM 689 N N . GLY A 1 89 ? -2.475 1.316 -9.368 1.00 98.38 89 GLY A N 1
ATOM 690 C CA . GLY A 1 89 ? -2.207 2.703 -9.733 1.00 98.38 89 GLY A CA 1
ATOM 691 C C . GLY A 1 89 ? -0.947 2.823 -10.584 1.00 98.38 89 GLY A C 1
ATOM 692 O O . GLY A 1 89 ? -0.998 3.469 -11.627 1.00 98.38 89 GLY A O 1
ATOM 693 N N . ILE A 1 90 ? 0.144 2.137 -10.212 1.00 97.19 90 ILE A N 1
ATOM 694 C CA . ILE A 1 90 ? 1.361 2.060 -11.038 1.00 97.19 90 ILE A CA 1
ATOM 695 C C . ILE A 1 90 ? 1.008 1.509 -12.417 1.00 97.19 90 ILE A C 1
ATOM 697 O O . ILE A 1 90 ? 1.267 2.170 -13.414 1.00 97.19 90 ILE A O 1
ATOM 701 N N . PHE A 1 91 ? 0.343 0.354 -12.491 1.00 97.00 91 PHE A N 1
ATOM 702 C CA . PHE A 1 91 ? 0.053 -0.297 -13.776 1.00 97.00 91 PHE A CA 1
ATOM 703 C C . PHE A 1 91 ? -0.824 0.581 -14.682 1.00 97.00 91 PHE A C 1
ATOM 705 O O . PHE A 1 91 ? -0.614 0.660 -15.894 1.00 97.00 91 PHE A O 1
ATOM 712 N N . THR A 1 92 ? -1.787 1.284 -14.082 1.00 97.88 92 THR A N 1
ATOM 713 C CA . THR A 1 92 ? -2.695 2.183 -14.798 1.00 97.88 92 THR A CA 1
ATOM 714 C C . THR A 1 92 ? -1.968 3.436 -15.291 1.00 97.88 92 THR A C 1
ATOM 716 O O . THR A 1 92 ? -2.090 3.790 -16.466 1.00 97.88 92 THR A O 1
ATOM 719 N N . ILE A 1 93 ? -1.203 4.098 -14.415 1.00 97.56 93 ILE A N 1
ATOM 720 C CA . ILE A 1 93 ? -0.533 5.375 -14.696 1.00 97.56 93 ILE A CA 1
ATOM 721 C C . ILE A 1 93 ? 0.667 5.180 -15.627 1.00 97.56 93 ILE A C 1
ATOM 723 O O . ILE A 1 93 ? 0.838 5.991 -16.535 1.00 97.56 93 ILE A O 1
ATOM 727 N N . GLU A 1 94 ? 1.450 4.109 -15.459 1.00 95.31 94 GLU A N 1
ATOM 728 C CA . GLU A 1 94 ? 2.593 3.742 -16.319 1.00 95.31 94 GLU A CA 1
ATOM 729 C C . GLU A 1 94 ? 2.165 3.208 -17.690 1.00 95.31 94 GLU A C 1
ATOM 731 O O . GLU A 1 94 ? 3.014 3.002 -18.551 1.00 95.31 94 GLU A O 1
ATOM 736 N N . ARG A 1 95 ? 0.856 3.046 -17.937 1.00 95.75 95 ARG A N 1
ATOM 737 C CA . ARG A 1 95 ? 0.311 2.582 -19.223 1.00 95.75 95 ARG A CA 1
ATOM 738 C C . ARG A 1 95 ? 0.804 1.176 -19.582 1.00 95.75 95 ARG A C 1
ATOM 740 O O . ARG A 1 95 ? 1.243 0.936 -20.705 1.00 95.75 95 ARG A O 1
ATOM 747 N N . VAL A 1 96 ? 0.699 0.236 -18.639 1.00 95.44 96 VAL A N 1
ATOM 748 C CA . VAL A 1 96 ? 1.016 -1.191 -18.846 1.00 95.44 96 VAL A CA 1
ATOM 749 C C . VAL A 1 96 ? -0.058 -1.823 -19.748 1.00 95.44 96 VAL A C 1
ATOM 751 O O . VAL A 1 96 ? -0.952 -2.538 -19.298 1.00 95.44 96 VAL A O 1
ATOM 754 N N . TYR A 1 97 ? -0.032 -1.468 -21.035 1.00 95.88 97 TYR A N 1
ATOM 755 C CA . TYR A 1 97 ? -1.057 -1.791 -22.025 1.00 95.88 97 TYR A CA 1
ATOM 756 C C . TYR A 1 97 ? -0.920 -3.225 -22.541 1.00 95.88 97 TYR A C 1
ATOM 758 O O . TYR A 1 97 ? -0.340 -3.482 -23.592 1.00 95.88 97 TYR A O 1
ATOM 766 N N . ASN A 1 98 ? -1.526 -4.154 -21.811 1.00 96.31 98 ASN A N 1
ATOM 767 C CA . ASN A 1 98 ? -1.799 -5.516 -22.260 1.00 96.31 98 ASN A CA 1
ATOM 768 C C . ASN A 1 98 ? -3.317 -5.794 -22.238 1.00 96.31 98 ASN A C 1
ATOM 770 O O . ASN A 1 98 ? -4.126 -4.905 -21.953 1.00 96.31 98 ASN A O 1
ATOM 774 N N . ALA A 1 99 ? -3.718 -7.038 -22.516 1.00 96.12 99 ALA A N 1
ATOM 775 C CA . ALA A 1 99 ? -5.126 -7.445 -22.556 1.00 96.12 99 ALA A CA 1
ATOM 776 C C . ALA A 1 99 ? -5.901 -7.199 -21.240 1.00 96.12 99 ALA A C 1
ATOM 778 O O . ALA A 1 99 ? -7.127 -7.096 -21.261 1.00 96.12 99 ALA A O 1
ATOM 779 N N . PHE A 1 100 ? -5.209 -7.064 -20.104 1.00 97.19 100 PHE A N 1
ATOM 780 C CA . PHE A 1 100 ? -5.795 -6.867 -18.776 1.00 97.19 100 PHE A CA 1
ATOM 781 C C . PHE A 1 100 ? -5.743 -5.410 -18.297 1.00 97.19 100 PHE A C 1
ATOM 783 O O . PHE A 1 100 ? -6.135 -5.130 -17.166 1.00 97.19 100 PHE A O 1
ATOM 790 N N . TYR A 1 101 ? -5.337 -4.453 -19.137 1.00 97.94 101 TYR A N 1
ATOM 791 C CA . TYR A 1 101 ? -5.203 -3.054 -18.716 1.00 97.94 101 TYR A CA 1
ATOM 792 C C . TYR A 1 101 ? -6.484 -2.466 -18.096 1.00 97.94 101 TYR A C 1
ATOM 794 O O . TYR A 1 101 ? -6.439 -1.821 -17.047 1.00 97.94 101 TYR A O 1
ATOM 802 N N . LEU A 1 102 ? -7.653 -2.736 -18.691 1.00 98.25 102 LEU A N 1
ATOM 803 C CA . LEU A 1 102 ? -8.936 -2.278 -18.139 1.00 98.25 102 LEU A CA 1
ATOM 804 C C . LEU A 1 102 ? -9.257 -2.923 -16.785 1.00 98.25 102 LEU A C 1
ATOM 806 O O . LEU A 1 102 ? -9.899 -2.296 -15.943 1.00 98.25 102 LEU A O 1
ATOM 810 N N . LEU A 1 103 ? -8.787 -4.151 -16.553 1.00 98.31 103 LEU A N 1
ATOM 811 C CA . LEU A 1 103 ? -8.908 -4.813 -15.260 1.00 98.31 103 LEU A CA 1
ATOM 812 C C . LEU A 1 103 ? -8.036 -4.109 -14.212 1.00 98.31 103 LEU A C 1
ATOM 814 O O . LEU A 1 103 ? -8.512 -3.860 -13.107 1.00 98.31 103 LEU A O 1
ATOM 818 N N . TYR A 1 104 ? -6.808 -3.710 -14.564 1.00 98.50 104 TYR A N 1
ATOM 819 C CA . TYR A 1 104 ? -5.945 -2.919 -13.679 1.00 98.50 104 TYR A CA 1
ATOM 820 C C . TYR A 1 104 ? -6.605 -1.585 -13.305 1.00 98.50 104 TYR A C 1
ATOM 822 O O . TYR A 1 104 ? -6.692 -1.250 -12.122 1.00 98.50 104 TYR A O 1
ATOM 830 N N . ALA A 1 105 ? -7.162 -0.875 -14.292 1.00 98.69 105 ALA A N 1
ATOM 831 C CA . ALA A 1 105 ? -7.888 0.374 -14.071 1.00 98.69 105 ALA A CA 1
ATOM 832 C C . ALA A 1 105 ? -9.130 0.179 -13.181 1.00 98.69 105 ALA A C 1
ATOM 834 O O . ALA A 1 105 ? -9.408 1.004 -12.307 1.00 98.69 105 ALA A O 1
ATOM 835 N N . ALA A 1 106 ? -9.857 -0.931 -13.348 1.00 98.69 106 ALA A N 1
ATOM 836 C CA . ALA A 1 106 ? -10.994 -1.274 -12.499 1.00 98.69 106 ALA A CA 1
ATOM 837 C C . ALA A 1 106 ? -10.567 -1.533 -11.046 1.00 98.69 106 ALA A C 1
ATOM 839 O O . ALA A 1 106 ? -11.197 -1.009 -10.127 1.00 98.69 106 ALA A O 1
ATOM 840 N N . VAL A 1 107 ? -9.483 -2.285 -10.815 1.00 98.81 107 VAL A N 1
ATOM 841 C CA . VAL A 1 107 ? -8.946 -2.516 -9.461 1.00 98.81 107 VAL A CA 1
ATOM 842 C C . VAL A 1 107 ? -8.486 -1.202 -8.830 1.00 98.81 107 VAL A C 1
ATOM 844 O O . VAL A 1 107 ? -8.808 -0.932 -7.671 1.00 98.81 107 VAL A O 1
ATOM 847 N N . PHE A 1 108 ? -7.796 -0.354 -9.592 1.00 98.81 108 PHE A N 1
ATOM 848 C CA . PHE A 1 108 ? -7.357 0.965 -9.143 1.00 98.81 108 PHE A CA 1
ATOM 849 C C . PHE A 1 108 ? -8.538 1.862 -8.732 1.00 98.81 108 PHE A C 1
ATOM 851 O O . PHE A 1 108 ? -8.574 2.381 -7.615 1.00 98.81 108 PHE A O 1
ATOM 858 N N . GLY A 1 109 ? -9.560 1.984 -9.583 1.00 98.69 109 GLY A N 1
ATOM 859 C CA . GLY A 1 109 ? -10.746 2.788 -9.283 1.00 98.69 109 GLY A CA 1
ATOM 860 C C . GLY A 1 109 ? -11.570 2.234 -8.117 1.00 98.69 109 GLY A C 1
ATOM 861 O O . GLY A 1 109 ? -11.983 2.982 -7.228 1.00 98.69 109 GLY A O 1
ATOM 862 N N . LEU A 1 110 ? -11.792 0.917 -8.078 1.00 98.62 110 LEU A N 1
ATOM 863 C CA . LEU A 1 110 ? -12.584 0.284 -7.023 1.00 98.62 110 LEU A CA 1
ATOM 864 C C . LEU A 1 110 ? -11.875 0.297 -5.672 1.00 98.62 110 LEU A C 1
ATOM 866 O O . LEU A 1 110 ? -12.545 0.476 -4.659 1.00 98.62 110 LEU A O 1
ATOM 870 N N . SER A 1 111 ? -10.552 0.131 -5.626 1.00 98.69 111 SER A N 1
ATOM 871 C CA . SER A 1 111 ? -9.795 0.247 -4.374 1.00 98.69 111 SER A CA 1
ATOM 872 C C . SER A 1 111 ? -9.879 1.666 -3.806 1.00 98.69 111 SER A C 1
ATOM 874 O O . SER A 1 111 ? -10.192 1.816 -2.623 1.00 98.69 111 SER A O 1
ATOM 876 N N . PHE A 1 112 ? -9.737 2.701 -4.643 1.00 98.62 112 PHE A N 1
ATOM 877 C CA . PHE A 1 112 ? -9.943 4.094 -4.232 1.00 98.62 112 PHE A CA 1
ATOM 878 C C . PHE A 1 112 ? -11.340 4.319 -3.640 1.00 98.62 112 PHE A C 1
ATOM 880 O O . PHE A 1 112 ? -11.472 4.762 -2.496 1.00 98.62 112 PHE A O 1
ATOM 887 N N . TRP A 1 113 ? -12.395 3.974 -4.384 1.00 98.44 113 TRP A N 1
ATOM 888 C CA . TRP A 1 113 ? -13.768 4.206 -3.930 1.00 98.44 113 TRP A CA 1
ATOM 889 C C . TRP A 1 113 ? -14.163 3.317 -2.749 1.00 98.44 113 TRP A C 1
ATOM 891 O O . TRP A 1 113 ? -14.918 3.759 -1.884 1.00 98.44 113 TRP A O 1
ATOM 901 N N . SER A 1 114 ? -13.594 2.114 -2.635 1.00 98.06 114 SER A N 1
ATOM 902 C CA . SER A 1 114 ? -13.749 1.261 -1.453 1.00 98.06 114 SER A CA 1
ATOM 903 C C . SER A 1 114 ? -13.170 1.918 -0.206 1.00 98.06 114 SER A C 1
ATOM 905 O O . SER A 1 114 ? -13.805 1.886 0.850 1.00 98.06 114 SER A O 1
ATOM 907 N N . LEU A 1 115 ? -11.985 2.529 -0.307 1.00 98.12 115 LEU A N 1
ATOM 908 C CA . LEU A 1 115 ? -11.360 3.256 0.800 1.00 98.12 115 LEU A CA 1
ATOM 909 C C . LEU A 1 115 ? -12.158 4.508 1.150 1.00 98.12 115 LEU A C 1
ATOM 911 O O . LEU A 1 115 ? -12.480 4.702 2.320 1.00 98.12 115 LEU A O 1
ATOM 915 N N . ALA A 1 116 ? -12.528 5.318 0.155 1.00 98.06 116 ALA A N 1
ATOM 916 C CA . ALA A 1 116 ? -13.324 6.525 0.358 1.00 98.06 116 ALA A CA 1
ATOM 917 C C . ALA A 1 116 ? -14.657 6.203 1.052 1.00 98.06 116 ALA A C 1
ATOM 919 O O . ALA A 1 116 ? -14.995 6.807 2.074 1.00 98.06 116 ALA A O 1
ATOM 920 N N . TYR A 1 117 ? -15.371 5.185 0.561 1.00 97.88 117 TYR A N 1
ATOM 921 C CA . TYR A 1 117 ? -16.607 4.714 1.174 1.00 97.88 117 TYR A CA 1
ATOM 922 C C . TYR A 1 117 ? -16.370 4.211 2.602 1.00 97.88 117 TYR A C 1
ATOM 924 O O . TYR A 1 117 ? -17.039 4.673 3.525 1.00 97.88 117 TYR A O 1
ATOM 932 N N . SER A 1 118 ? -15.376 3.344 2.821 1.00 96.88 118 SER A N 1
ATOM 933 C CA . SER A 1 118 ? -15.054 2.822 4.158 1.00 96.88 118 SER A CA 1
ATOM 934 C C . SER A 1 118 ? -14.759 3.952 5.150 1.00 96.88 118 SER A C 1
ATOM 936 O O . SER A 1 118 ? -15.313 3.991 6.246 1.00 96.88 118 SER A O 1
ATOM 938 N N . LEU A 1 119 ? -13.914 4.909 4.769 1.00 95.50 119 LEU A N 1
ATOM 939 C CA . LEU A 1 119 ? -13.522 6.018 5.637 1.00 95.50 119 LEU A CA 1
ATOM 940 C C . LEU A 1 119 ? -14.683 6.989 5.910 1.00 95.50 119 LEU A C 1
ATOM 942 O O . LEU A 1 119 ? -14.747 7.558 6.998 1.00 95.50 119 LEU A O 1
ATOM 946 N N . SER A 1 120 ? -15.638 7.131 4.986 1.00 95.81 120 SER A N 1
ATOM 947 C CA . SER A 1 120 ? -16.849 7.939 5.205 1.00 95.81 120 SER A CA 1
ATOM 948 C C . SER A 1 120 ? -17.824 7.328 6.224 1.00 95.81 120 SER A C 1
ATOM 950 O O . SER A 1 120 ? -18.635 8.042 6.805 1.00 95.81 120 SER A O 1
ATOM 952 N N . GLN A 1 121 ? -17.731 6.017 6.475 1.00 93.25 121 GLN A N 1
ATOM 953 C CA . GLN A 1 121 ? -18.665 5.243 7.306 1.00 93.25 121 GLN A CA 1
ATOM 954 C C . GLN A 1 121 ? -18.083 4.889 8.687 1.00 93.25 121 GLN A C 1
ATOM 956 O O . GLN A 1 121 ? -18.477 3.901 9.317 1.00 93.25 121 GLN A O 1
ATOM 961 N N . LEU A 1 122 ? -17.082 5.638 9.154 1.00 93.38 122 LEU A N 1
ATOM 962 C CA . LEU A 1 122 ? -16.404 5.368 10.420 1.00 93.38 122 LEU A CA 1
ATOM 963 C C . LEU A 1 122 ? -17.279 5.736 11.629 1.00 93.38 122 LEU A C 1
ATOM 965 O O . LEU A 1 122 ? -17.540 6.908 11.896 1.00 93.38 122 LEU A O 1
ATOM 969 N N . LYS A 1 123 ? -17.618 4.743 12.461 1.00 92.19 123 LYS A N 1
ATOM 970 C CA . LYS A 1 123 ? -18.243 4.964 13.776 1.00 92.19 123 LYS A CA 1
ATOM 971 C C . LYS A 1 123 ? -17.206 5.453 14.776 1.00 92.19 123 LYS A C 1
ATOM 973 O O . LYS A 1 123 ? -16.544 4.642 15.434 1.00 92.19 123 LYS A O 1
ATOM 978 N N . MET A 1 124 ? -17.096 6.770 14.955 1.00 90.94 124 MET A N 1
ATOM 979 C CA . MET A 1 124 ? -16.136 7.363 15.901 1.00 90.94 124 MET A CA 1
ATOM 980 C C . MET A 1 124 ? -16.324 6.855 17.336 1.00 90.94 124 MET A C 1
ATOM 982 O O . MET A 1 124 ? -15.341 6.656 18.044 1.00 90.94 124 MET A O 1
ATOM 986 N N . GLY A 1 125 ? -17.555 6.527 17.744 1.00 88.50 125 GLY A N 1
ATOM 987 C CA . GLY A 1 125 ? -17.819 5.885 19.037 1.00 88.50 125 GLY A CA 1
ATOM 988 C C . GLY A 1 125 ? -17.129 4.523 19.198 1.00 88.50 125 GLY A C 1
ATOM 989 O O . GLY A 1 125 ? -16.644 4.208 20.279 1.00 88.50 125 GLY A O 1
ATOM 990 N N . THR A 1 126 ? -17.021 3.721 18.133 1.00 89.12 126 THR A N 1
ATOM 991 C CA . THR A 1 126 ? -16.257 2.462 18.155 1.00 89.12 126 THR A CA 1
ATOM 992 C C . THR A 1 126 ? -14.755 2.718 18.085 1.00 89.12 126 THR A C 1
ATOM 994 O O . THR A 1 126 ? -14.007 2.067 18.806 1.00 89.12 126 THR A O 1
ATOM 997 N N . VAL A 1 127 ? -14.311 3.667 17.252 1.00 92.06 127 VAL A N 1
ATOM 998 C CA . VAL A 1 127 ? -12.889 4.039 17.119 1.00 92.06 127 VAL A CA 1
ATOM 999 C C . VAL A 1 127 ? -12.322 4.508 18.458 1.00 92.06 127 VAL A C 1
ATOM 1001 O O . VAL A 1 127 ? -11.282 4.022 18.884 1.00 92.06 127 VAL A O 1
ATOM 1004 N N . ASN A 1 128 ? -13.034 5.392 19.160 1.00 92.12 128 ASN A N 1
ATOM 1005 C CA . ASN A 1 128 ? -12.594 5.966 20.433 1.00 92.12 128 ASN A CA 1
ATOM 1006 C C . ASN A 1 128 ? -12.615 4.964 21.600 1.00 92.12 128 ASN A C 1
ATOM 1008 O O . ASN A 1 128 ? -11.979 5.210 22.619 1.00 92.12 128 ASN A O 1
ATOM 1012 N N . ARG A 1 129 ? -13.320 3.831 21.459 1.00 90.88 129 ARG A N 1
ATOM 1013 C CA . ARG A 1 129 ? -13.290 2.721 22.430 1.00 90.88 129 ARG A CA 1
ATOM 1014 C C . ARG A 1 129 ? -12.073 1.814 22.262 1.00 90.88 129 ARG A C 1
ATOM 1016 O O . ARG A 1 129 ? -11.806 0.996 23.140 1.00 90.88 129 ARG A O 1
ATOM 1023 N N . VAL A 1 130 ? -11.358 1.917 21.141 1.00 93.25 130 VAL A N 1
ATOM 1024 C CA . VAL A 1 130 ? -10.092 1.209 20.965 1.00 93.25 130 VAL A CA 1
ATOM 1025 C C . VAL A 1 130 ? -9.029 1.921 21.789 1.00 93.25 130 VAL A C 1
ATOM 1027 O O . VAL A 1 130 ? -8.888 3.138 21.732 1.00 93.25 130 VAL A O 1
ATOM 1030 N N . SER A 1 131 ? -8.262 1.150 22.545 1.00 92.69 131 SER A N 1
ATOM 1031 C CA . SER A 1 131 ? -7.109 1.623 23.294 1.00 92.69 131 SER A CA 1
ATOM 1032 C C . SER A 1 131 ? -5.830 1.117 22.639 1.00 92.69 131 SER A C 1
ATOM 1034 O O . SER A 1 131 ? -5.704 -0.065 22.316 1.00 92.69 131 SER A O 1
ATOM 1036 N N . VAL A 1 132 ? -4.872 2.019 22.447 1.00 94.00 132 VAL A N 1
ATOM 1037 C CA . VAL A 1 132 ? -3.521 1.710 21.972 1.00 94.00 132 VAL A CA 1
ATOM 1038 C C . VAL A 1 132 ? -2.540 2.234 23.017 1.00 94.00 132 VAL A C 1
ATOM 1040 O O . VAL A 1 132 ? -2.644 3.409 23.381 1.00 94.00 132 VAL A O 1
ATOM 1043 N N . PRO A 1 133 ? -1.586 1.417 23.503 1.00 94.75 133 PRO A N 1
ATOM 1044 C CA . PRO A 1 133 ? -0.573 1.879 24.443 1.00 94.75 133 PRO A CA 1
ATOM 1045 C C . PRO A 1 133 ? 0.155 3.122 23.923 1.00 94.75 133 PRO A C 1
ATOM 1047 O O . PRO A 1 133 ? 0.563 3.162 22.760 1.00 94.75 133 PRO A O 1
ATOM 1050 N N . ALA A 1 134 ? 0.344 4.122 24.788 1.00 94.12 134 ALA A N 1
ATOM 1051 C CA . ALA A 1 134 ? 0.901 5.418 24.398 1.00 94.12 134 ALA A CA 1
ATOM 1052 C C . ALA A 1 134 ? 2.276 5.293 23.724 1.00 94.12 134 ALA A C 1
ATOM 1054 O O . ALA A 1 134 ? 2.500 5.929 22.697 1.00 94.12 134 ALA A O 1
ATOM 1055 N N . GLY A 1 135 ? 3.149 4.419 24.243 1.00 95.62 135 GLY A N 1
ATOM 1056 C CA . GLY A 1 135 ? 4.462 4.148 23.650 1.00 95.62 135 GLY A CA 1
ATOM 1057 C C . GLY A 1 135 ? 4.372 3.566 22.237 1.00 95.62 135 GLY A C 1
ATOM 1058 O O . GLY A 1 135 ? 5.052 4.044 21.338 1.00 95.62 135 GLY A O 1
ATOM 1059 N N . MET A 1 136 ? 3.469 2.606 22.005 1.00 96.12 136 MET A N 1
ATOM 1060 C CA . MET A 1 136 ? 3.265 2.006 20.678 1.00 96.12 136 MET A CA 1
ATOM 1061 C C . MET A 1 136 ? 2.688 3.015 19.676 1.00 96.12 136 MET A C 1
ATOM 1063 O O . MET A 1 136 ? 3.112 3.072 18.521 1.00 96.12 136 MET A O 1
ATOM 1067 N N . ARG A 1 137 ? 1.734 3.838 20.132 1.00 95.56 137 ARG A N 1
ATOM 1068 C CA . ARG A 1 137 ? 1.161 4.930 19.337 1.00 95.56 137 ARG A CA 1
ATOM 1069 C C . ARG A 1 137 ? 2.236 5.942 18.941 1.00 95.56 137 ARG A C 1
ATOM 1071 O O . ARG A 1 137 ? 2.284 6.337 17.782 1.00 95.56 137 ARG A O 1
ATOM 1078 N N . LEU A 1 138 ? 3.070 6.357 19.896 1.00 97.31 138 LEU A N 1
ATOM 1079 C CA . LEU A 1 138 ? 4.141 7.324 19.672 1.00 97.31 138 LEU A CA 1
ATOM 1080 C C . LEU A 1 138 ? 5.191 6.771 18.706 1.00 97.31 138 LEU A C 1
ATOM 1082 O O . LEU A 1 138 ? 5.511 7.440 17.730 1.00 97.31 138 LEU A O 1
ATOM 1086 N N . LEU A 1 139 ? 5.661 5.542 18.941 1.00 97.81 139 LEU A N 1
ATOM 1087 C CA . LEU A 1 139 ? 6.642 4.873 18.088 1.00 97.81 139 LEU A CA 1
ATOM 1088 C C . LEU A 1 139 ? 6.161 4.817 16.638 1.00 97.81 139 LEU A C 1
ATOM 1090 O O . LEU A 1 139 ? 6.849 5.298 15.742 1.00 97.81 139 LEU A O 1
ATOM 1094 N N . THR A 1 140 ? 4.954 4.297 16.411 1.00 97.44 140 THR A N 1
ATOM 1095 C CA . THR A 1 140 ? 4.442 4.145 15.045 1.00 97.44 140 THR A CA 1
ATOM 1096 C C . THR A 1 140 ? 4.210 5.497 14.380 1.00 97.44 140 THR A C 1
ATOM 1098 O O . THR A 1 140 ? 4.541 5.658 13.212 1.00 97.44 140 THR A O 1
ATOM 1101 N N . ALA A 1 141 ? 3.716 6.501 15.112 1.00 98.19 141 ALA A N 1
ATOM 1102 C CA . ALA A 1 141 ? 3.531 7.838 14.559 1.00 98.19 141 ALA A CA 1
ATOM 1103 C C . ALA A 1 141 ? 4.861 8.521 14.190 1.00 98.19 141 ALA A C 1
ATOM 1105 O O . ALA A 1 141 ? 4.961 9.120 13.121 1.00 98.19 141 ALA A O 1
ATOM 1106 N N . ILE A 1 142 ? 5.893 8.409 15.033 1.00 98.44 142 ILE A N 1
ATOM 1107 C CA . ILE A 1 142 ? 7.225 8.951 14.729 1.00 98.44 142 ILE A CA 1
ATOM 1108 C C . ILE A 1 142 ? 7.816 8.238 13.513 1.00 98.44 142 ILE A C 1
ATOM 1110 O O . ILE A 1 142 ? 8.243 8.904 12.575 1.00 98.44 142 ILE A O 1
ATOM 1114 N N . CYS A 1 143 ? 7.791 6.902 13.483 1.00 98.25 143 CYS A N 1
ATOM 1115 C CA . CYS A 1 143 ? 8.269 6.140 12.331 1.00 98.25 143 CYS A CA 1
ATOM 1116 C C . CYS A 1 143 ? 7.510 6.512 11.050 1.00 98.25 143 CYS A C 1
ATOM 1118 O O . CYS A 1 143 ? 8.145 6.712 10.020 1.00 98.25 143 CYS A O 1
ATOM 1120 N N . SER A 1 144 ? 6.186 6.686 11.112 1.00 98.44 144 SER A N 1
ATOM 1121 C CA . SER A 1 144 ? 5.392 7.154 9.972 1.00 98.44 144 SER A CA 1
ATOM 1122 C C . SER A 1 144 ? 5.839 8.523 9.461 1.00 98.44 144 SER A C 1
ATOM 1124 O O . SER A 1 144 ? 5.951 8.707 8.252 1.00 98.44 144 SER A O 1
ATOM 1126 N N . LEU A 1 145 ? 6.101 9.484 10.356 1.00 98.56 145 LEU A N 1
ATOM 1127 C CA . LEU A 1 145 ? 6.598 10.807 9.965 1.00 98.56 145 LEU A CA 1
ATOM 1128 C C . LEU A 1 145 ? 8.000 10.741 9.370 1.00 98.56 145 LEU A C 1
ATOM 1130 O O . LEU A 1 145 ? 8.266 11.428 8.389 1.00 98.56 145 LEU A O 1
ATOM 1134 N N . LEU A 1 146 ? 8.881 9.916 9.939 1.00 98.25 146 LEU A N 1
ATOM 1135 C CA . LEU A 1 146 ? 10.229 9.716 9.414 1.00 98.25 146 LEU A CA 1
ATOM 1136 C C . LEU A 1 146 ? 10.188 9.110 8.011 1.00 98.25 146 LEU A C 1
ATOM 1138 O O . LEU A 1 146 ? 10.852 9.624 7.119 1.00 98.25 146 LEU A O 1
ATOM 1142 N N . ILE A 1 147 ? 9.368 8.079 7.793 1.00 97.88 147 ILE A N 1
ATOM 1143 C CA . ILE A 1 147 ? 9.143 7.485 6.468 1.00 97.88 147 ILE A CA 1
ATOM 1144 C C . ILE A 1 147 ? 8.627 8.557 5.501 1.00 97.88 147 ILE A C 1
ATOM 1146 O O . ILE A 1 147 ? 9.231 8.767 4.451 1.00 97.88 147 ILE A O 1
ATOM 1150 N N . ALA A 1 148 ? 7.572 9.288 5.878 1.00 98.38 148 ALA A N 1
ATOM 1151 C CA . ALA A 1 148 ? 7.015 10.351 5.046 1.00 98.38 148 ALA A CA 1
ATOM 1152 C C . ALA A 1 148 ? 8.067 11.400 4.666 1.00 98.38 148 ALA A C 1
ATOM 1154 O O . ALA A 1 148 ? 8.176 11.763 3.497 1.00 98.38 148 ALA A O 1
ATOM 1155 N N . ALA A 1 149 ? 8.867 11.859 5.630 1.00 98.38 149 ALA A N 1
ATOM 1156 C CA . ALA A 1 149 ? 9.909 12.851 5.405 1.00 98.38 149 ALA A CA 1
ATOM 1157 C C . ALA A 1 149 ? 11.026 12.322 4.492 1.00 98.38 149 ALA A C 1
ATOM 1159 O O . ALA A 1 149 ? 11.393 13.000 3.534 1.00 98.38 149 ALA A O 1
ATOM 1160 N N . VAL A 1 150 ? 11.530 11.110 4.752 1.00 97.44 150 VAL A N 1
ATOM 1161 C CA . VAL A 1 150 ? 12.620 10.491 3.981 1.00 97.44 150 VAL A CA 1
ATOM 1162 C C . VAL A 1 150 ? 12.219 10.300 2.524 1.00 97.44 150 VAL A C 1
ATOM 1164 O O . VAL A 1 150 ? 12.941 10.751 1.638 1.00 97.44 150 VAL A O 1
ATOM 1167 N N . PHE A 1 151 ? 11.066 9.684 2.258 1.00 96.75 151 PHE A N 1
ATOM 1168 C CA . PHE A 1 151 ? 10.629 9.424 0.885 1.00 96.75 151 PHE A CA 1
ATOM 1169 C C . PHE A 1 151 ? 10.191 10.703 0.168 1.00 96.75 151 PHE A C 1
ATOM 1171 O O . PHE A 1 151 ? 10.534 10.885 -0.995 1.00 96.75 151 PHE A O 1
ATOM 1178 N N . THR A 1 152 ? 9.539 11.648 0.857 1.00 98.25 152 THR A N 1
ATOM 1179 C CA . THR A 1 152 ? 9.233 12.962 0.261 1.00 98.25 152 THR A CA 1
ATOM 1180 C C . THR A 1 152 ? 10.511 13.676 -0.165 1.00 98.25 152 THR A C 1
ATOM 1182 O O . THR A 1 152 ? 10.589 14.183 -1.285 1.00 98.25 152 THR A O 1
ATOM 1185 N N . PHE A 1 153 ? 11.533 13.688 0.694 1.00 97.94 153 PHE A N 1
ATOM 1186 C CA . PHE A 1 153 ? 12.826 14.280 0.369 1.00 97.94 153 PHE A CA 1
ATOM 1187 C C . PHE A 1 153 ? 13.498 13.554 -0.801 1.00 97.94 153 PHE A C 1
ATOM 1189 O O . PHE A 1 153 ? 13.905 14.203 -1.762 1.00 97.94 153 PHE A O 1
ATOM 1196 N N . LEU A 1 154 ? 13.557 12.219 -0.759 1.00 96.31 154 LEU A N 1
ATOM 1197 C CA . LEU A 1 154 ? 14.171 11.388 -1.796 1.00 96.31 154 LEU A CA 1
ATOM 1198 C C . LEU A 1 154 ? 13.531 11.639 -3.168 1.00 96.31 154 LEU A C 1
ATOM 1200 O O . LEU A 1 154 ? 14.236 11.947 -4.129 1.00 96.31 154 LEU A O 1
ATOM 1204 N N . TRP A 1 155 ? 12.202 11.586 -3.254 1.00 96.94 155 TRP A N 1
ATOM 1205 C CA . TRP A 1 155 ? 11.474 11.814 -4.502 1.00 96.94 155 TRP A CA 1
ATOM 1206 C C . TRP A 1 155 ? 11.568 13.256 -4.989 1.00 96.94 155 TRP A C 1
ATOM 1208 O O . TRP A 1 155 ? 11.736 13.487 -6.184 1.00 96.94 155 TRP A O 1
ATOM 1218 N N . THR A 1 156 ? 11.550 14.232 -4.080 1.00 96.69 156 THR A N 1
ATOM 1219 C CA . THR A 1 156 ? 11.759 15.638 -4.450 1.00 96.69 156 THR A CA 1
ATOM 1220 C C . THR A 1 156 ? 13.156 15.842 -5.036 1.00 96.69 156 THR A C 1
ATOM 1222 O O . THR A 1 156 ? 13.294 16.467 -6.086 1.00 96.69 156 THR A O 1
ATOM 1225 N N . MET A 1 157 ? 14.192 15.269 -4.420 1.00 97.38 157 MET A N 1
ATOM 1226 C CA . MET A 1 157 ? 15.566 15.361 -4.923 1.00 97.38 157 MET A CA 1
ATOM 1227 C C . MET A 1 157 ? 15.744 14.653 -6.270 1.00 97.38 157 MET A C 1
ATOM 1229 O O . MET A 1 157 ? 16.489 15.151 -7.111 1.00 97.38 157 MET A O 1
ATOM 1233 N N . ALA A 1 158 ? 15.035 13.547 -6.509 1.00 94.75 158 ALA A N 1
ATOM 1234 C CA . ALA A 1 158 ? 15.018 12.872 -7.806 1.00 94.75 158 ALA A CA 1
ATOM 1235 C C . ALA A 1 158 ? 14.290 13.690 -8.893 1.00 94.75 158 ALA A C 1
ATOM 1237 O O . ALA A 1 158 ? 14.716 13.708 -10.048 1.00 94.75 158 ALA A O 1
ATOM 1238 N N . LEU A 1 159 ? 13.225 14.416 -8.531 1.00 95.50 159 LEU A N 1
ATOM 1239 C CA . LEU A 1 159 ? 12.449 15.247 -9.457 1.00 95.50 159 LEU A CA 1
ATOM 1240 C C . LEU A 1 159 ? 13.126 16.575 -9.812 1.00 95.50 159 LEU A C 1
ATOM 1242 O O . LEU A 1 159 ? 13.002 17.031 -10.947 1.00 95.50 159 LEU A O 1
ATOM 1246 N N . VAL A 1 160 ? 13.839 17.219 -8.883 1.00 96.75 160 VAL A N 1
ATOM 1247 C CA . VAL A 1 160 ? 14.433 18.555 -9.101 1.00 96.75 160 VAL A CA 1
ATOM 1248 C C . VAL A 1 160 ? 15.302 18.639 -10.372 1.00 96.75 160 VAL A C 1
ATOM 1250 O O . VAL A 1 160 ? 15.126 19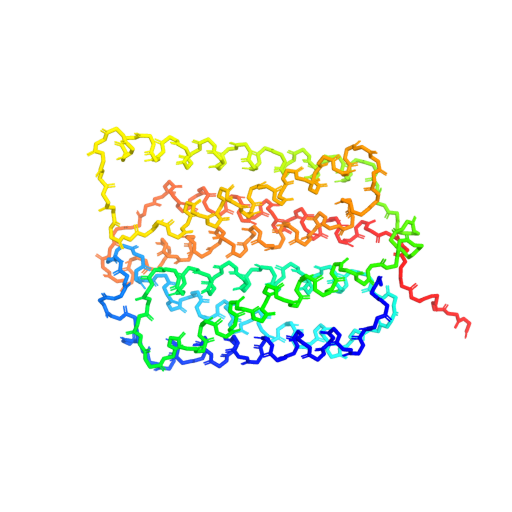.598 -11.130 1.00 96.75 160 VAL A O 1
ATOM 1253 N N . PRO A 1 161 ? 16.205 17.682 -10.672 1.00 96.56 161 PRO A N 1
ATOM 1254 C CA . PRO A 1 161 ? 16.955 17.675 -11.928 1.00 96.56 161 PRO A CA 1
ATOM 1255 C C . PRO A 1 161 ? 16.057 17.588 -13.167 1.00 96.56 161 PRO A C 1
ATOM 1257 O O . PRO A 1 161 ? 16.285 18.313 -14.134 1.00 96.56 161 PRO A O 1
ATOM 1260 N N . LEU A 1 162 ? 15.008 16.760 -13.124 1.00 95.81 162 LEU A N 1
ATOM 1261 C CA . LEU A 1 162 ? 14.054 16.598 -14.226 1.00 95.81 162 LEU A CA 1
ATOM 1262 C C . LEU A 1 162 ? 13.269 17.889 -14.478 1.00 95.81 162 LEU A C 1
ATOM 1264 O O . LEU A 1 162 ? 13.104 18.291 -15.628 1.00 95.81 162 LEU A O 1
ATOM 1268 N N . LEU A 1 163 ? 12.862 18.582 -13.409 1.00 95.62 163 LEU A N 1
ATOM 1269 C CA . LEU A 1 163 ? 12.186 19.879 -13.487 1.00 95.62 163 LEU A CA 1
ATOM 1270 C C . LEU A 1 163 ? 13.085 20.947 -14.120 1.00 95.62 163 LEU A C 1
ATOM 1272 O O . LEU A 1 163 ? 12.643 21.680 -15.004 1.00 95.62 163 LEU A O 1
ATOM 1276 N N . LYS A 1 164 ? 14.358 21.014 -13.707 1.00 97.44 164 LYS A N 1
ATOM 1277 C CA . LYS A 1 164 ? 15.339 21.960 -14.266 1.00 97.44 164 LYS A CA 1
ATOM 1278 C C . LYS A 1 164 ? 15.612 21.695 -15.745 1.00 97.44 164 LYS A C 1
ATOM 1280 O O . LYS A 1 164 ? 15.645 22.633 -16.535 1.00 97.44 164 LYS A O 1
ATOM 1285 N N . ALA A 1 165 ? 15.781 20.428 -16.111 1.00 97.19 165 ALA A N 1
ATOM 1286 C CA . ALA A 1 165 ? 16.048 20.011 -17.483 1.00 97.19 165 ALA A CA 1
ATOM 1287 C C . ALA A 1 165 ? 14.791 19.985 -18.372 1.00 97.19 165 ALA A C 1
ATOM 1289 O O . ALA A 1 165 ? 14.912 19.772 -19.575 1.00 97.19 165 ALA A O 1
ATOM 1290 N N . ARG A 1 166 ? 13.591 20.173 -17.796 1.00 94.94 166 ARG A N 1
ATOM 1291 C CA . ARG A 1 166 ? 12.290 19.955 -18.460 1.00 94.94 166 ARG A CA 1
ATOM 1292 C C . ARG A 1 166 ? 12.200 18.575 -19.120 1.00 94.94 166 ARG A C 1
ATOM 1294 O O . ARG A 1 166 ? 11.610 18.421 -20.187 1.00 94.94 166 ARG A O 1
ATOM 1301 N N . ASN A 1 167 ? 12.810 17.579 -18.482 1.00 94.31 167 ASN A N 1
ATOM 1302 C CA . ASN A 1 167 ? 12.901 16.233 -19.020 1.00 94.31 167 ASN A CA 1
ATOM 1303 C C . ASN A 1 167 ? 11.650 15.426 -18.661 1.00 94.31 167 ASN A C 1
ATOM 1305 O O . ASN A 1 167 ? 11.304 15.296 -17.484 1.00 94.31 167 ASN A O 1
ATOM 1309 N N . ARG A 1 168 ? 10.998 14.852 -19.673 1.00 92.50 168 ARG A N 1
ATOM 1310 C CA . ARG A 1 168 ? 9.884 13.922 -19.497 1.00 92.50 168 ARG A CA 1
ATOM 1311 C C . ARG A 1 168 ? 10.432 12.501 -19.546 1.00 92.50 168 ARG A C 1
ATOM 1313 O O . ARG A 1 168 ? 10.842 12.040 -20.601 1.00 92.50 168 ARG A O 1
ATOM 1320 N N . ILE A 1 169 ? 10.417 11.826 -18.403 1.00 92.81 169 ILE A N 1
ATOM 1321 C CA . ILE A 1 169 ? 10.779 10.410 -18.313 1.00 92.81 169 ILE A CA 1
ATOM 1322 C C . ILE A 1 169 ? 9.642 9.521 -18.824 1.00 92.81 169 ILE A C 1
ATOM 1324 O O . ILE A 1 169 ? 8.466 9.871 -18.694 1.00 92.81 169 ILE A O 1
ATOM 1328 N N . ASP A 1 170 ? 10.006 8.364 -19.369 1.00 87.56 170 ASP A N 1
ATOM 1329 C CA . ASP A 1 170 ? 9.046 7.410 -19.933 1.00 87.56 170 ASP A CA 1
ATOM 1330 C C . ASP A 1 170 ? 8.478 6.431 -18.902 1.00 87.56 170 ASP A C 1
ATOM 1332 O O . ASP A 1 170 ? 7.354 5.965 -19.083 1.00 87.56 170 ASP A O 1
ATOM 1336 N N . PHE A 1 171 ? 9.227 6.167 -17.825 1.00 89.75 171 PHE A N 1
ATOM 1337 C CA . PHE A 1 171 ? 8.893 5.187 -16.791 1.00 89.75 171 PHE A CA 1
ATOM 1338 C C . PHE A 1 171 ? 9.079 5.748 -15.379 1.00 89.75 171 PHE A C 1
ATOM 1340 O O . PHE A 1 171 ? 9.842 6.695 -15.177 1.00 89.75 171 PHE A O 1
ATOM 1347 N N . LEU A 1 172 ? 8.453 5.094 -14.398 1.00 87.88 172 LEU A N 1
ATOM 1348 C CA . LEU A 1 172 ? 8.579 5.331 -12.949 1.00 87.88 172 LEU A CA 1
ATOM 1349 C C . LEU A 1 172 ? 7.998 6.668 -12.458 1.00 87.88 172 LEU A C 1
ATOM 1351 O O . LEU A 1 172 ? 8.104 6.993 -11.273 1.00 87.88 172 LEU A O 1
ATOM 1355 N N . TYR A 1 173 ? 7.359 7.451 -13.328 1.00 94.31 173 TYR A N 1
ATOM 1356 C CA . TYR A 1 173 ? 6.733 8.711 -12.930 1.00 94.31 173 TYR A CA 1
ATOM 1357 C C . TYR A 1 173 ? 5.483 8.492 -12.073 1.00 94.31 173 TYR A C 1
ATOM 1359 O O . TYR A 1 173 ? 5.136 9.360 -11.268 1.00 94.31 173 TYR A O 1
ATOM 1367 N N . SER A 1 174 ? 4.825 7.334 -12.193 1.00 95.94 174 SER A N 1
ATOM 1368 C CA . SER A 1 174 ? 3.699 6.961 -11.339 1.00 95.94 174 SER A CA 1
ATOM 1369 C C . SER A 1 174 ? 4.098 6.901 -9.872 1.00 95.94 174 SER A C 1
ATOM 1371 O O . SER A 1 174 ? 3.295 7.273 -9.023 1.00 95.94 174 SER A O 1
ATOM 1373 N N . ILE A 1 175 ? 5.328 6.466 -9.572 1.00 95.44 175 ILE A N 1
ATOM 1374 C CA . ILE A 1 175 ? 5.843 6.353 -8.203 1.00 95.44 175 ILE A CA 1
ATOM 1375 C C . ILE A 1 175 ? 5.898 7.743 -7.575 1.00 95.44 175 ILE A C 1
ATOM 1377 O O . ILE A 1 175 ? 5.356 7.943 -6.495 1.00 95.44 175 ILE A O 1
ATOM 1381 N N . TYR A 1 176 ? 6.443 8.739 -8.283 1.00 96.38 176 TYR A N 1
ATOM 1382 C CA . TYR A 1 176 ? 6.467 10.117 -7.787 1.00 96.38 176 TYR A CA 1
ATOM 1383 C C . TYR A 1 176 ? 5.066 10.655 -7.492 1.00 96.38 176 TYR A C 1
ATOM 1385 O O . TYR A 1 176 ? 4.853 11.270 -6.449 1.00 96.38 176 TYR A O 1
ATOM 1393 N N . ILE A 1 177 ? 4.110 10.417 -8.395 1.00 97.19 177 ILE A N 1
ATOM 1394 C CA . ILE A 1 177 ? 2.727 10.883 -8.242 1.00 97.19 177 ILE A CA 1
ATOM 1395 C C . ILE A 1 177 ? 2.067 10.203 -7.040 1.00 97.19 177 ILE A C 1
ATOM 1397 O O . ILE A 1 177 ? 1.520 10.874 -6.166 1.00 97.19 177 ILE A O 1
ATOM 1401 N N . LEU A 1 178 ? 2.116 8.873 -6.981 1.00 98.12 178 LEU A N 1
ATOM 1402 C CA . LEU A 1 178 ? 1.456 8.102 -5.932 1.00 98.12 178 LEU A CA 1
ATOM 1403 C C . LEU A 1 178 ? 2.072 8.388 -4.562 1.00 98.12 178 LEU A C 1
ATOM 1405 O O . LEU A 1 178 ? 1.340 8.627 -3.598 1.00 98.12 178 LEU A O 1
ATOM 1409 N N . ASP A 1 179 ? 3.399 8.433 -4.473 1.00 97.94 179 ASP A N 1
ATOM 1410 C CA . ASP A 1 179 ? 4.088 8.670 -3.213 1.00 97.94 179 ASP A CA 1
ATOM 1411 C C . ASP A 1 179 ? 3.875 10.101 -2.710 1.00 97.94 179 ASP A C 1
ATOM 1413 O O . ASP A 1 179 ? 3.446 10.284 -1.569 1.00 97.94 179 ASP A O 1
ATOM 1417 N N . LEU A 1 180 ? 4.125 11.121 -3.540 1.00 98.00 180 LEU A N 1
ATOM 1418 C CA . LEU A 1 180 ? 4.078 12.521 -3.101 1.00 98.00 180 LEU A CA 1
ATOM 1419 C C . LEU A 1 180 ? 2.654 13.054 -2.925 1.00 98.00 180 LEU A C 1
ATOM 1421 O O . LEU A 1 180 ? 2.434 13.899 -2.057 1.00 98.00 180 LEU A O 1
ATOM 1425 N N . CYS A 1 181 ? 1.683 12.583 -3.714 1.00 98.12 181 CYS A N 1
ATOM 1426 C CA . CYS A 1 181 ? 0.309 13.086 -3.638 1.00 98.12 181 CYS A CA 1
ATOM 1427 C C . CYS A 1 181 ? -0.586 12.277 -2.693 1.00 98.12 181 CYS A C 1
ATOM 1429 O O . CYS A 1 181 ? -1.554 12.833 -2.173 1.00 98.12 181 CYS A O 1
ATOM 1431 N N . PHE A 1 182 ? -0.286 10.996 -2.451 1.00 98.00 182 PHE A N 1
ATOM 1432 C CA . PHE A 1 182 ? -1.187 10.115 -1.701 1.00 98.00 182 PHE A CA 1
ATOM 1433 C C . PHE A 1 182 ? -0.506 9.415 -0.529 1.00 98.00 182 PHE A C 1
ATOM 1435 O O . PHE A 1 182 ? -0.921 9.617 0.614 1.00 98.00 182 PHE A O 1
ATOM 1442 N N . VAL A 1 183 ? 0.533 8.611 -0.774 1.00 98.12 183 VAL A N 1
ATOM 1443 C CA . VAL A 1 183 ? 1.098 7.733 0.263 1.00 98.12 183 VAL A CA 1
ATOM 1444 C C . VAL A 1 183 ? 1.774 8.545 1.366 1.00 98.12 183 VAL A C 1
ATOM 1446 O O . VAL A 1 183 ? 1.376 8.436 2.525 1.00 98.12 183 VAL A O 1
ATOM 1449 N N . MET A 1 184 ? 2.740 9.407 1.038 1.00 98.25 184 MET A N 1
ATOM 1450 C CA . MET A 1 184 ? 3.458 10.198 2.046 1.00 98.25 184 MET A CA 1
ATOM 1451 C C . MET A 1 184 ? 2.536 11.166 2.804 1.00 98.25 184 MET A C 1
ATOM 1453 O O . MET A 1 184 ? 2.610 11.198 4.039 1.00 98.25 184 MET A O 1
ATOM 1457 N N . PRO A 1 185 ? 1.594 11.876 2.147 1.00 98.56 185 PRO A N 1
ATOM 1458 C CA . PRO A 1 185 ? 0.563 12.628 2.856 1.00 98.56 185 PRO A CA 1
ATOM 1459 C C . PRO A 1 185 ? -0.281 11.765 3.801 1.00 98.56 185 PRO A C 1
ATOM 1461 O O . PRO A 1 185 ? -0.533 12.180 4.931 1.00 98.56 185 PRO A O 1
ATOM 1464 N N . ALA A 1 186 ? -0.683 10.553 3.404 1.00 98.19 186 ALA A N 1
ATOM 1465 C CA . ALA A 1 186 ? -1.448 9.657 4.271 1.00 98.19 186 ALA A CA 1
ATOM 1466 C C . ALA A 1 186 ? -0.639 9.203 5.500 1.00 98.19 186 ALA A C 1
ATOM 1468 O O . ALA A 1 186 ? -1.166 9.207 6.620 1.00 98.19 186 ALA A O 1
ATOM 1469 N N . PHE A 1 187 ? 0.648 8.882 5.325 1.00 98.62 187 PHE A N 1
ATOM 1470 C CA . PHE A 1 187 ? 1.571 8.613 6.434 1.00 98.62 187 PHE A CA 1
ATOM 1471 C C . PHE A 1 187 ? 1.661 9.807 7.395 1.00 98.62 187 PHE A C 1
ATOM 1473 O O . PHE A 1 187 ? 1.484 9.642 8.604 1.00 98.62 187 PHE A O 1
ATOM 1480 N N . ALA A 1 188 ? 1.869 11.017 6.871 1.00 98.69 188 ALA A N 1
ATOM 1481 C CA . ALA A 1 188 ? 1.987 12.222 7.685 1.00 98.69 188 ALA A CA 1
ATOM 1482 C C . ALA A 1 188 ? 0.684 12.561 8.427 1.00 98.69 188 ALA A C 1
ATOM 1484 O O . ALA A 1 188 ? 0.699 12.792 9.637 1.00 98.69 188 ALA A O 1
ATOM 1485 N N . VAL A 1 189 ? -0.460 12.545 7.738 1.00 98.50 189 VAL A N 1
ATOM 1486 C CA . VAL A 1 189 ? -1.768 12.875 8.323 1.00 98.50 189 VAL A CA 1
ATOM 1487 C C . VAL A 1 189 ? -2.135 11.894 9.435 1.00 98.50 189 VAL A C 1
ATOM 1489 O O . VAL A 1 189 ? -2.481 12.325 10.538 1.00 98.50 189 VAL A O 1
ATOM 1492 N N . THR A 1 190 ? -2.023 10.584 9.195 1.00 97.94 190 THR A N 1
ATOM 1493 C CA . THR A 1 190 ? -2.345 9.570 10.215 1.00 97.94 190 THR A CA 1
ATOM 1494 C C . THR A 1 190 ? -1.431 9.671 11.434 1.00 97.94 190 THR A C 1
ATOM 1496 O O . THR A 1 190 ? -1.912 9.589 12.569 1.00 97.94 190 THR A O 1
ATOM 1499 N N . ALA A 1 191 ? -0.143 9.947 11.223 1.00 98.44 191 ALA A N 1
ATOM 1500 C CA . ALA A 1 191 ? 0.807 10.172 12.301 1.00 98.44 191 ALA A CA 1
ATOM 1501 C C . ALA A 1 191 ? 0.491 11.431 13.117 1.00 98.44 191 ALA A C 1
ATOM 1503 O O . ALA A 1 191 ? 0.396 11.364 14.342 1.00 98.44 191 ALA A O 1
ATOM 1504 N N . ILE A 1 192 ? 0.255 12.570 12.458 1.00 98.62 192 ILE A N 1
ATOM 1505 C CA . ILE A 1 192 ? -0.093 13.834 13.125 1.00 98.62 192 ILE A CA 1
ATOM 1506 C C . ILE A 1 192 ? -1.381 13.670 13.932 1.00 98.62 192 ILE A C 1
ATOM 1508 O O . ILE A 1 192 ? -1.466 14.137 15.068 1.00 98.62 192 ILE A O 1
ATOM 1512 N N . MET A 1 193 ? -2.379 12.973 13.386 1.00 97.94 193 MET A N 1
ATOM 1513 C CA . MET A 1 193 ? -3.607 12.655 14.112 1.00 97.94 193 MET A CA 1
ATOM 1514 C C . MET A 1 193 ? -3.321 11.842 15.378 1.00 97.94 193 MET A C 1
ATOM 1516 O O . MET A 1 193 ? -3.836 12.186 16.442 1.00 97.94 193 MET A O 1
ATOM 1520 N N . ALA A 1 194 ? -2.478 10.811 15.285 1.00 97.25 194 ALA A N 1
ATOM 1521 C CA . ALA A 1 194 ? -2.102 9.985 16.428 1.00 97.25 194 ALA A CA 1
ATOM 1522 C C . ALA A 1 194 ? -1.347 10.785 17.509 1.00 97.25 194 ALA A C 1
ATOM 1524 O O . ALA A 1 194 ? -1.645 10.632 18.696 1.00 97.25 194 ALA A O 1
ATOM 1525 N N . LEU A 1 195 ? -0.424 11.668 17.110 1.00 97.44 195 LEU A N 1
ATOM 1526 C CA . LEU A 1 195 ? 0.335 12.538 18.019 1.00 97.44 195 LEU A CA 1
ATOM 1527 C C . LEU A 1 195 ? -0.547 13.587 18.698 1.00 97.44 195 LEU A C 1
ATOM 1529 O O . LEU A 1 195 ? -0.378 13.863 19.881 1.00 97.44 195 LEU A O 1
ATOM 1533 N N . ARG A 1 196 ? -1.551 14.111 17.987 1.00 96.56 196 ARG A N 1
ATOM 1534 C CA . ARG A 1 196 ? -2.568 15.024 18.539 1.00 96.56 196 ARG A CA 1
ATOM 1535 C C . ARG A 1 196 ? -3.630 14.316 19.389 1.00 96.56 196 ARG A C 1
ATOM 1537 O O . ARG A 1 196 ? -4.663 14.902 19.696 1.00 96.56 196 ARG A O 1
ATOM 1544 N N . GLY A 1 197 ? -3.424 13.043 19.728 1.00 91.94 197 GLY A N 1
ATOM 1545 C CA . GLY A 1 197 ? -4.329 12.270 20.576 1.00 91.94 197 GLY A CA 1
ATOM 1546 C C . GLY A 1 197 ? -5.622 11.814 19.893 1.00 91.94 197 GLY A C 1
ATOM 1547 O O . GLY A 1 197 ? -6.482 11.246 20.565 1.00 91.94 197 GLY A O 1
ATOM 1548 N N . ARG A 1 198 ? -5.780 11.997 18.572 1.00 94.56 198 ARG A N 1
ATOM 1549 C CA . ARG A 1 198 ? -6.957 11.500 17.842 1.00 94.56 198 ARG A CA 1
ATOM 1550 C C . ARG A 1 198 ? -6.833 9.994 17.628 1.00 94.56 198 ARG A C 1
ATOM 1552 O O . ARG A 1 198 ? -5.968 9.536 16.879 1.00 94.56 198 ARG A O 1
ATOM 1559 N N . MET A 1 199 ? -7.741 9.227 18.236 1.00 93.62 199 MET A N 1
ATOM 1560 C CA .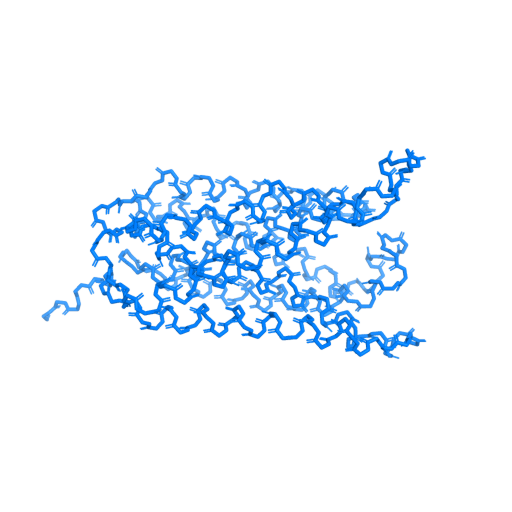 MET A 1 199 ? -7.678 7.760 18.218 1.00 93.62 199 MET A CA 1
ATOM 1561 C C . MET A 1 199 ? -7.741 7.174 16.804 1.00 93.62 199 MET A C 1
ATOM 1563 O O . MET A 1 199 ? -7.105 6.160 16.540 1.00 93.62 199 MET A O 1
ATOM 1567 N N . LEU A 1 200 ? -8.416 7.845 15.865 1.00 95.75 200 LEU A N 1
ATOM 1568 C CA . LEU A 1 200 ? -8.457 7.408 14.470 1.00 95.75 200 LEU A CA 1
ATOM 1569 C C . LEU A 1 200 ? -7.059 7.272 13.847 1.00 95.75 200 LEU A C 1
ATOM 1571 O O . LEU A 1 200 ? -6.799 6.280 13.175 1.00 95.75 200 LEU A O 1
ATOM 1575 N N . GLY A 1 201 ? -6.142 8.207 14.118 1.00 96.00 201 GLY A N 1
ATOM 1576 C CA . GLY A 1 201 ? -4.763 8.108 13.625 1.00 96.00 201 GLY A CA 1
ATOM 1577 C C . GLY A 1 201 ? -4.037 6.890 14.200 1.00 96.00 201 GLY A C 1
ATOM 1578 O O . GLY A 1 201 ? -3.361 6.163 13.481 1.00 96.00 201 GLY A O 1
ATOM 1579 N N . ALA A 1 202 ? -4.249 6.604 15.488 1.00 95.69 202 ALA A N 1
ATOM 1580 C CA . ALA A 1 202 ? -3.679 5.429 16.141 1.00 95.69 202 ALA A CA 1
ATOM 1581 C C . ALA A 1 202 ? -4.301 4.109 15.646 1.00 95.69 202 ALA A C 1
ATOM 1583 O O . ALA A 1 202 ? -3.614 3.096 15.578 1.00 95.69 202 ALA A O 1
ATOM 1584 N N . VAL A 1 203 ? -5.586 4.099 15.289 1.00 96.62 203 VAL A N 1
ATOM 1585 C CA . VAL A 1 203 ? -6.269 2.912 14.748 1.00 96.62 203 VAL A CA 1
ATOM 1586 C C . VAL A 1 203 ? -5.869 2.644 13.296 1.00 96.62 203 VAL A C 1
ATOM 1588 O O . VAL A 1 203 ? -5.733 1.484 12.920 1.00 96.62 203 VAL A O 1
ATOM 1591 N N . LEU A 1 204 ? -5.647 3.688 12.492 1.00 97.75 204 LEU A N 1
ATOM 1592 C CA . LEU A 1 204 ? -5.214 3.562 11.095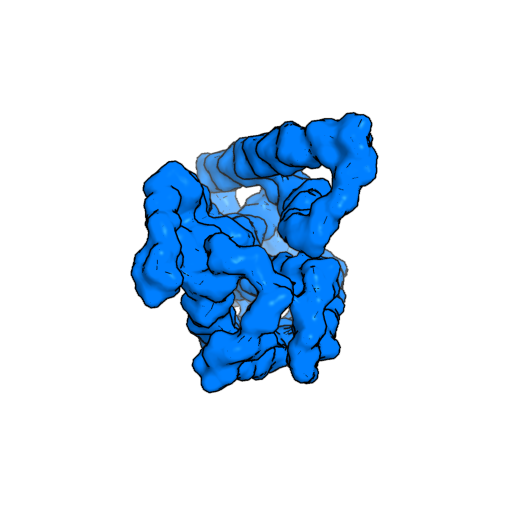 1.00 97.75 204 LEU A CA 1
ATOM 1593 C C . LEU A 1 204 ? -3.702 3.346 10.933 1.00 97.75 204 LEU A C 1
ATOM 1595 O O . LEU A 1 204 ? -3.276 2.937 9.857 1.00 97.75 204 LEU A O 1
ATOM 1599 N N . GLY A 1 205 ? -2.899 3.560 11.981 1.00 97.62 205 GLY A N 1
ATOM 1600 C CA . GLY A 1 205 ? -1.445 3.354 11.957 1.00 97.62 205 GLY A CA 1
ATOM 1601 C C . GLY A 1 205 ? -1.016 2.017 11.331 1.00 97.62 205 GLY A C 1
ATOM 1602 O O . GLY A 1 205 ? -0.238 2.030 10.377 1.00 97.62 205 GLY A O 1
ATOM 1603 N N . PRO A 1 206 ? -1.571 0.866 11.760 1.00 98.25 206 PRO A N 1
ATOM 1604 C CA . PRO A 1 206 ? -1.236 -0.410 11.140 1.00 98.25 206 PRO A CA 1
ATOM 1605 C C . PRO A 1 206 ? -1.673 -0.539 9.679 1.00 98.25 206 PRO A C 1
ATOM 1607 O O . PRO A 1 206 ? -0.978 -1.198 8.916 1.00 98.25 206 PRO A O 1
ATOM 1610 N N . ALA A 1 207 ? -2.788 0.078 9.268 1.00 98.56 207 ALA A N 1
ATOM 1611 C CA . ALA A 1 207 ? -3.221 0.046 7.867 1.00 98.56 207 ALA A CA 1
ATOM 1612 C C . ALA A 1 207 ? -2.195 0.743 6.965 1.00 98.56 207 ALA A C 1
ATOM 1614 O O . ALA A 1 207 ? -1.819 0.207 5.929 1.00 98.56 207 ALA A O 1
ATOM 1615 N N . ILE A 1 208 ? -1.697 1.901 7.400 1.00 98.19 208 ILE A N 1
ATOM 1616 C CA . ILE A 1 208 ? -0.655 2.650 6.693 1.00 98.19 208 ILE A CA 1
ATOM 1617 C C . ILE A 1 208 ? 0.669 1.881 6.650 1.00 98.19 208 ILE A C 1
ATOM 1619 O O . ILE A 1 208 ? 1.323 1.845 5.612 1.00 98.19 208 ILE A O 1
ATOM 1623 N N . MET A 1 209 ? 1.038 1.199 7.735 1.00 98.62 209 MET A N 1
ATOM 1624 C CA . MET A 1 209 ? 2.230 0.345 7.759 1.00 98.62 209 MET A CA 1
ATOM 1625 C C . MET A 1 209 ? 2.103 -0.870 6.824 1.00 98.62 209 MET A C 1
ATOM 1627 O O . MET A 1 209 ? 3.050 -1.201 6.119 1.00 98.62 209 MET A O 1
ATOM 1631 N N . ILE A 1 210 ? 0.928 -1.507 6.761 1.00 98.81 210 ILE A N 1
ATOM 1632 C CA . ILE A 1 210 ? 0.655 -2.592 5.802 1.00 98.81 210 ILE A CA 1
ATOM 1633 C C . ILE A 1 210 ? 0.751 -2.073 4.367 1.00 98.81 210 ILE A C 1
ATOM 1635 O O . ILE A 1 210 ? 1.400 -2.709 3.540 1.00 98.81 210 ILE A O 1
ATOM 1639 N N . LEU A 1 211 ? 0.148 -0.915 4.080 1.00 98.56 211 LEU A N 1
ATOM 1640 C CA . LEU A 1 211 ? 0.258 -0.269 2.775 1.00 98.56 211 LEU A CA 1
ATOM 1641 C C . LEU A 1 211 ? 1.733 -0.059 2.416 1.00 98.56 211 LEU A C 1
ATOM 1643 O O . LEU A 1 211 ? 2.165 -0.516 1.364 1.00 98.56 211 LEU A O 1
ATOM 1647 N N . GLY A 1 212 ? 2.519 0.558 3.305 1.00 98.25 212 GLY A N 1
ATOM 1648 C CA . GLY A 1 212 ? 3.944 0.805 3.074 1.00 98.25 212 GLY A CA 1
ATOM 1649 C C . GLY A 1 212 ? 4.756 -0.467 2.825 1.00 98.25 212 GLY A C 1
ATOM 1650 O O . GLY A 1 212 ? 5.607 -0.482 1.939 1.00 98.25 212 GLY A O 1
ATOM 1651 N N . PHE A 1 213 ? 4.460 -1.555 3.546 1.00 98.62 213 PHE A N 1
ATOM 1652 C CA . PHE A 1 213 ? 5.093 -2.851 3.299 1.00 98.62 213 PHE A CA 1
ATOM 1653 C C . PHE A 1 213 ? 4.878 -3.306 1.851 1.00 98.62 213 PHE A C 1
ATOM 1655 O O . PHE A 1 213 ? 5.839 -3.639 1.168 1.00 98.62 213 PHE A O 1
ATOM 1662 N N . PHE A 1 214 ? 3.640 -3.269 1.356 1.00 98.12 214 PHE A N 1
ATOM 1663 C CA . PHE A 1 214 ? 3.341 -3.674 -0.020 1.00 98.12 214 PHE A CA 1
ATOM 1664 C C . PHE A 1 214 ? 3.840 -2.686 -1.081 1.00 98.12 214 PHE A C 1
ATOM 1666 O O . PHE A 1 214 ? 3.950 -3.073 -2.238 1.00 98.12 214 PHE A O 1
ATOM 1673 N N . VAL A 1 215 ? 4.157 -1.444 -0.709 1.00 96.12 215 VAL A N 1
ATOM 1674 C CA . VAL A 1 215 ? 4.813 -0.473 -1.599 1.00 96.12 215 VAL A CA 1
ATOM 1675 C C . VAL A 1 215 ? 6.298 -0.805 -1.773 1.00 96.12 215 VAL A C 1
ATOM 1677 O O . VAL A 1 215 ? 6.800 -0.819 -2.892 1.00 96.12 215 VAL A O 1
ATOM 1680 N N . ILE A 1 216 ? 7.010 -1.087 -0.677 1.00 97.19 216 ILE A N 1
ATOM 1681 C CA . ILE A 1 216 ? 8.477 -1.204 -0.690 1.00 97.19 216 ILE A CA 1
ATOM 1682 C C . ILE A 1 216 ? 8.958 -2.643 -0.899 1.00 97.19 216 ILE A C 1
ATOM 1684 O O . ILE A 1 216 ? 9.967 -2.862 -1.568 1.00 97.19 216 ILE A O 1
ATOM 1688 N N . PHE A 1 217 ? 8.253 -3.640 -0.364 1.00 98.25 217 PHE A N 1
ATOM 1689 C CA . PHE A 1 217 ? 8.683 -5.037 -0.432 1.00 98.25 217 PHE A CA 1
ATOM 1690 C C . PHE A 1 217 ? 8.819 -5.582 -1.866 1.00 98.25 217 PHE A C 1
ATOM 1692 O O . PHE A 1 217 ? 9.772 -6.327 -2.110 1.00 98.25 217 PHE A O 1
ATOM 1699 N N . PRO A 1 218 ? 7.980 -5.189 -2.849 1.00 97.00 218 PRO A N 1
ATOM 1700 C CA . PRO A 1 218 ? 8.194 -5.573 -4.244 1.00 97.00 218 PRO A CA 1
ATOM 1701 C C . PRO A 1 218 ? 9.555 -5.151 -4.813 1.00 97.00 218 PRO A C 1
ATOM 1703 O O . PRO A 1 218 ? 10.106 -5.868 -5.644 1.00 97.00 218 PRO A O 1
ATOM 1706 N N . LEU A 1 219 ? 10.156 -4.056 -4.329 1.00 96.25 219 LEU A N 1
ATOM 1707 C CA . LEU A 1 219 ? 11.512 -3.664 -4.734 1.00 96.25 219 LEU A CA 1
ATOM 1708 C C . LEU A 1 219 ? 12.560 -4.677 -4.253 1.00 96.25 219 LEU A C 1
ATOM 1710 O O . LEU A 1 219 ? 13.485 -5.000 -4.995 1.00 96.25 219 LEU A O 1
ATOM 1714 N N . ALA A 1 220 ? 12.390 -5.229 -3.048 1.00 97.69 220 ALA A N 1
ATOM 1715 C CA . ALA A 1 220 ? 13.255 -6.297 -2.552 1.00 97.69 220 ALA A CA 1
ATOM 1716 C C . ALA A 1 220 ? 13.098 -7.567 -3.399 1.00 97.69 220 ALA A C 1
ATOM 1718 O O . ALA A 1 220 ? 14.091 -8.184 -3.778 1.00 97.69 220 ALA A O 1
ATOM 1719 N N . LEU A 1 221 ? 11.855 -7.935 -3.736 1.00 97.62 221 LEU A N 1
ATOM 1720 C CA . LEU A 1 221 ? 11.576 -9.078 -4.609 1.00 97.62 221 LEU A CA 1
ATOM 1721 C C . LEU A 1 221 ? 12.188 -8.898 -6.000 1.00 97.62 221 LEU A C 1
ATOM 1723 O O . LEU A 1 221 ? 12.739 -9.853 -6.541 1.00 97.62 221 LEU A O 1
ATOM 1727 N N . ASN A 1 222 ? 12.144 -7.682 -6.550 1.00 96.75 222 ASN A N 1
ATOM 1728 C CA . ASN A 1 222 ? 12.792 -7.361 -7.814 1.00 96.75 222 ASN A CA 1
ATOM 1729 C C . ASN A 1 222 ? 14.306 -7.601 -7.759 1.00 96.75 222 ASN A C 1
ATOM 1731 O O . ASN A 1 222 ? 14.835 -8.338 -8.586 1.00 96.75 222 ASN A O 1
ATOM 1735 N N . GLU A 1 223 ? 15.000 -7.043 -6.763 1.00 97.38 223 GLU A N 1
ATOM 1736 C CA . GLU A 1 223 ? 16.450 -7.238 -6.618 1.00 97.38 223 GLU A CA 1
ATOM 1737 C C . GLU A 1 223 ? 16.826 -8.712 -6.414 1.00 97.38 223 GLU A C 1
ATOM 1739 O O . GLU A 1 223 ? 17.821 -9.174 -6.970 1.00 97.38 223 GLU A O 1
ATOM 1744 N N . LEU A 1 224 ? 16.016 -9.474 -5.670 1.00 97.19 224 LEU A N 1
ATOM 1745 C CA . LEU A 1 224 ? 16.216 -10.916 -5.485 1.00 97.19 224 LEU A CA 1
ATOM 1746 C C . LEU A 1 224 ? 15.960 -11.726 -6.765 1.00 97.19 224 LEU A C 1
ATOM 1748 O O . LEU A 1 224 ? 16.552 -12.790 -6.936 1.00 97.19 224 LEU A O 1
ATOM 1752 N N . ALA A 1 225 ? 15.101 -11.239 -7.660 1.00 96.69 225 ALA A N 1
ATOM 1753 C CA . ALA A 1 225 ? 14.789 -11.894 -8.926 1.00 96.69 225 ALA A CA 1
ATOM 1754 C C . ALA A 1 225 ? 15.800 -11.578 -10.043 1.00 96.69 225 ALA A C 1
ATOM 1756 O O . ALA A 1 225 ? 15.944 -12.378 -10.969 1.00 96.69 225 ALA A O 1
ATOM 1757 N N . LYS A 1 226 ? 16.538 -10.460 -9.955 1.00 96.94 226 LYS A N 1
ATOM 1758 C CA . LYS A 1 226 ? 17.535 -10.040 -10.962 1.00 96.94 226 LYS A CA 1
ATOM 1759 C C . LYS A 1 226 ? 18.539 -11.138 -11.360 1.00 96.94 226 LYS A C 1
ATOM 1761 O O . LYS A 1 226 ? 18.689 -11.350 -12.565 1.00 96.94 226 LYS A O 1
ATOM 1766 N N . PRO A 1 227 ? 19.170 -11.893 -10.432 1.00 96.00 227 PRO A N 1
ATOM 1767 C CA . PRO A 1 227 ? 20.125 -12.942 -10.799 1.00 96.00 227 PRO A CA 1
ATOM 1768 C C . PRO A 1 227 ? 19.539 -14.031 -11.703 1.00 96.00 227 PRO A C 1
ATOM 1770 O O . PRO A 1 227 ? 20.215 -14.498 -12.616 1.00 96.00 227 PRO A O 1
ATOM 1773 N N . ALA A 1 228 ? 18.272 -14.404 -11.494 1.00 93.56 228 ALA A N 1
ATOM 1774 C CA . ALA A 1 228 ? 17.590 -15.400 -12.323 1.00 93.56 228 ALA A CA 1
ATOM 1775 C C . ALA A 1 228 ? 17.330 -14.899 -13.756 1.00 93.56 228 ALA A C 1
ATOM 1777 O O . ALA A 1 228 ? 17.185 -15.703 -14.671 1.00 93.56 228 ALA A O 1
ATOM 1778 N N . ALA A 1 229 ? 17.310 -13.579 -13.954 1.00 91.75 229 ALA A N 1
ATOM 1779 C CA . ALA A 1 229 ? 17.197 -12.922 -15.253 1.00 91.75 229 ALA A CA 1
ATOM 1780 C C . ALA A 1 229 ? 18.563 -12.525 -15.855 1.00 91.75 229 ALA A C 1
ATOM 1782 O O . ALA A 1 229 ? 18.609 -11.801 -16.847 1.00 91.75 229 ALA A O 1
ATOM 1783 N N . GLY A 1 230 ? 19.682 -12.958 -15.255 1.00 95.00 230 GLY A N 1
ATOM 1784 C CA . GLY A 1 230 ? 21.033 -12.607 -15.707 1.00 95.00 230 GLY A CA 1
ATOM 1785 C C . GLY A 1 230 ? 21.454 -11.164 -15.398 1.00 95.00 230 GLY A C 1
ATOM 1786 O O . GLY A 1 230 ? 22.431 -10.680 -15.967 1.00 95.00 230 GLY A O 1
ATOM 1787 N N . LEU A 1 231 ? 20.733 -10.470 -14.512 1.00 95.50 231 LEU A N 1
ATOM 1788 C CA . LEU A 1 231 ? 21.050 -9.114 -14.067 1.00 95.50 231 LEU A CA 1
ATOM 1789 C C . LEU A 1 231 ? 21.800 -9.133 -12.731 1.00 95.50 231 LEU A C 1
ATOM 1791 O O . LEU A 1 231 ? 21.595 -10.006 -11.885 1.00 95.50 231 LEU A O 1
ATOM 1795 N N . ALA A 1 232 ? 22.656 -8.133 -12.521 1.00 94.88 232 ALA A N 1
ATOM 1796 C CA . ALA A 1 232 ? 23.372 -7.975 -11.264 1.00 94.88 232 ALA A CA 1
ATOM 1797 C C . ALA A 1 232 ? 22.421 -7.514 -10.149 1.00 94.88 232 ALA A C 1
ATOM 1799 O O . ALA A 1 232 ? 21.689 -6.533 -10.291 1.00 94.88 232 ALA A O 1
ATOM 1800 N N . LEU A 1 233 ? 22.468 -8.209 -9.016 1.00 94.88 233 LEU A N 1
ATOM 1801 C CA . LEU A 1 233 ? 21.766 -7.809 -7.801 1.00 94.88 233 LEU A CA 1
ATOM 1802 C C . LEU A 1 233 ? 22.444 -6.581 -7.186 1.00 94.88 233 LEU A C 1
ATOM 1804 O O . LEU A 1 233 ? 23.663 -6.563 -7.006 1.00 94.88 233 LEU A O 1
ATOM 1808 N N . SER A 1 234 ? 21.653 -5.580 -6.797 1.00 94.88 234 SER A N 1
ATOM 1809 C CA . SER A 1 234 ? 22.158 -4.389 -6.112 1.00 94.88 234 SER A CA 1
ATOM 1810 C C . SER A 1 234 ? 21.936 -4.493 -4.602 1.00 94.88 234 SER A C 1
ATOM 1812 O O . SER A 1 234 ? 20.826 -4.319 -4.098 1.00 94.88 234 SER A O 1
ATOM 1814 N N . ALA A 1 235 ? 23.016 -4.740 -3.852 1.00 94.44 235 ALA A N 1
ATOM 1815 C CA . ALA A 1 235 ? 22.947 -4.974 -2.406 1.00 94.44 235 ALA A CA 1
ATOM 1816 C C . ALA A 1 235 ? 22.365 -3.785 -1.616 1.00 94.44 235 ALA A C 1
ATOM 1818 O O . ALA A 1 235 ? 21.637 -3.993 -0.650 1.00 94.44 235 ALA A O 1
ATOM 1819 N N . GLY A 1 236 ? 22.648 -2.545 -2.033 1.00 95.50 236 GLY A N 1
ATOM 1820 C CA . GLY A 1 236 ? 22.135 -1.334 -1.380 1.00 95.50 236 GLY A CA 1
ATOM 1821 C C . GLY A 1 236 ? 20.603 -1.219 -1.442 1.00 95.50 236 GLY A C 1
ATOM 1822 O O . GLY A 1 236 ? 19.961 -1.235 -0.390 1.00 95.50 236 GLY A O 1
ATOM 1823 N N . PRO A 1 237 ? 20.000 -1.143 -2.647 1.00 93.69 237 PRO A N 1
ATOM 1824 C CA . PRO A 1 237 ? 18.546 -1.150 -2.826 1.00 93.69 237 PRO A CA 1
ATOM 1825 C C . PRO A 1 237 ? 17.854 -2.348 -2.169 1.00 93.69 237 PRO A C 1
ATOM 1827 O O . PRO A 1 237 ? 16.814 -2.175 -1.528 1.00 93.69 237 PRO A O 1
ATOM 1830 N N . LEU A 1 238 ? 18.446 -3.544 -2.251 1.00 96.81 238 LEU A N 1
ATOM 1831 C CA . LEU A 1 238 ? 17.920 -4.734 -1.584 1.00 96.81 238 LEU A CA 1
ATOM 1832 C C . LEU A 1 238 ? 17.890 -4.570 -0.059 1.00 96.81 238 LEU A C 1
ATOM 1834 O O . LEU A 1 238 ? 16.855 -4.782 0.570 1.00 96.81 238 LEU A O 1
ATOM 1838 N N . ALA A 1 239 ? 19.008 -4.172 0.549 1.00 97.31 239 ALA A N 1
ATOM 1839 C CA . ALA A 1 239 ? 19.096 -4.005 1.996 1.00 97.31 239 ALA A CA 1
ATOM 1840 C C . ALA A 1 239 ? 18.130 -2.923 2.499 1.00 97.31 239 ALA A C 1
ATOM 1842 O O . ALA A 1 239 ? 17.433 -3.131 3.492 1.00 97.31 239 ALA A O 1
ATOM 1843 N N . ALA A 1 240 ? 18.043 -1.792 1.791 1.00 95.62 240 ALA A N 1
ATOM 1844 C CA . ALA A 1 240 ? 17.134 -0.707 2.140 1.00 95.62 240 ALA A CA 1
ATOM 1845 C C . ALA A 1 240 ? 15.664 -1.148 2.056 1.00 95.62 240 ALA A C 1
ATOM 1847 O O . ALA A 1 240 ? 14.905 -0.954 3.007 1.00 95.62 240 ALA A O 1
ATOM 1848 N N . SER A 1 241 ? 15.267 -1.779 0.948 1.00 96.81 241 SER A N 1
ATOM 1849 C CA . SER A 1 241 ? 13.889 -2.243 0.753 1.00 96.81 241 SER A CA 1
ATOM 1850 C C . SER A 1 241 ? 13.492 -3.316 1.769 1.00 96.81 241 SER A C 1
ATOM 1852 O O . SER A 1 241 ? 12.405 -3.229 2.343 1.00 96.81 241 SER A O 1
ATOM 1854 N N . LEU A 1 242 ? 14.377 -4.267 2.086 1.00 97.88 242 LEU A N 1
ATOM 1855 C CA . LEU A 1 242 ? 14.144 -5.253 3.146 1.00 97.88 242 LEU A CA 1
ATOM 1856 C C . LEU A 1 242 ? 14.011 -4.602 4.525 1.00 97.88 242 LEU A C 1
ATOM 1858 O O . LEU A 1 242 ? 13.079 -4.931 5.258 1.00 97.88 242 LEU A O 1
ATOM 1862 N N . LEU A 1 243 ? 14.897 -3.665 4.872 1.00 97.62 243 LEU A N 1
ATOM 1863 C CA . LEU A 1 243 ? 14.882 -2.989 6.169 1.00 97.62 243 LEU A CA 1
ATOM 1864 C C . LEU A 1 243 ? 13.581 -2.207 6.386 1.00 97.62 243 LEU A C 1
ATOM 1866 O O . LEU A 1 243 ? 12.921 -2.387 7.411 1.00 97.62 243 LEU A O 1
ATOM 1870 N N . PHE A 1 244 ? 13.190 -1.364 5.426 1.00 97.38 244 PHE A N 1
ATOM 1871 C CA . PHE A 1 244 ? 11.960 -0.575 5.533 1.00 97.38 244 PHE A CA 1
ATOM 1872 C C . PHE A 1 244 ? 10.712 -1.460 5.538 1.00 97.38 244 PHE A C 1
ATOM 1874 O O . PHE A 1 244 ? 9.824 -1.252 6.365 1.00 97.38 244 PHE A O 1
ATOM 1881 N N . SER A 1 245 ? 10.668 -2.487 4.686 1.00 98.12 245 SER A N 1
ATOM 1882 C CA . SER A 1 245 ? 9.546 -3.432 4.650 1.00 98.12 245 SER A CA 1
ATOM 1883 C C . SER A 1 245 ? 9.413 -4.192 5.969 1.00 98.12 245 SER A C 1
ATOM 1885 O O . SER A 1 245 ? 8.318 -4.279 6.527 1.00 98.12 245 SER A O 1
ATOM 1887 N N . ALA A 1 246 ? 10.523 -4.696 6.514 1.00 98.31 246 ALA A N 1
ATOM 1888 C CA . ALA A 1 246 ? 10.533 -5.393 7.795 1.00 98.31 246 ALA A CA 1
ATOM 1889 C C . ALA A 1 246 ? 10.089 -4.472 8.937 1.00 98.31 246 ALA A C 1
ATOM 1891 O O . ALA A 1 246 ? 9.235 -4.863 9.731 1.00 98.31 246 ALA A O 1
ATOM 1892 N N . LEU A 1 247 ? 10.601 -3.237 8.990 1.00 98.25 247 LEU A N 1
ATOM 1893 C CA . LEU A 1 247 ? 10.190 -2.236 9.975 1.00 98.25 247 LEU A CA 1
ATOM 1894 C C . LEU A 1 247 ? 8.675 -1.998 9.930 1.00 98.25 247 LEU A C 1
ATOM 1896 O O . LEU A 1 247 ? 8.007 -2.091 10.959 1.00 98.25 247 LEU A O 1
ATOM 1900 N N . MET A 1 248 ? 8.125 -1.726 8.744 1.00 98.56 248 MET A N 1
ATOM 1901 C CA . MET A 1 248 ? 6.697 -1.463 8.563 1.00 98.56 248 MET A CA 1
ATOM 1902 C C . MET A 1 248 ? 5.847 -2.673 8.963 1.00 98.56 248 MET A C 1
ATOM 1904 O O . MET A 1 248 ? 4.894 -2.536 9.732 1.00 98.56 248 MET A O 1
ATOM 1908 N N . LEU A 1 249 ? 6.217 -3.876 8.519 1.00 98.44 249 LEU A N 1
ATOM 1909 C CA . LEU A 1 249 ? 5.489 -5.095 8.863 1.00 98.44 249 LEU A CA 1
ATOM 1910 C C . LEU A 1 249 ? 5.521 -5.372 10.372 1.00 98.44 249 LEU A C 1
ATOM 1912 O O . LEU A 1 249 ? 4.486 -5.678 10.969 1.00 98.44 249 LEU A O 1
ATOM 1916 N N . VAL A 1 250 ? 6.686 -5.225 11.008 1.00 98.50 250 VAL A N 1
ATOM 1917 C CA . VAL A 1 250 ? 6.843 -5.409 12.456 1.00 98.50 250 VAL A CA 1
ATOM 1918 C C . VAL A 1 250 ? 5.987 -4.400 13.218 1.00 98.50 250 VAL A C 1
ATOM 1920 O O . VAL A 1 250 ? 5.226 -4.805 14.097 1.00 98.50 250 VAL A O 1
ATOM 1923 N N . LEU A 1 251 ? 6.031 -3.113 12.862 1.00 98.25 251 LEU A N 1
ATOM 1924 C CA . LEU A 1 251 ? 5.208 -2.085 13.508 1.00 98.25 251 LEU A CA 1
ATOM 1925 C C . LEU A 1 251 ? 3.709 -2.350 13.327 1.00 98.25 251 LEU A C 1
ATOM 1927 O O . LEU A 1 251 ? 2.957 -2.276 14.302 1.00 98.25 251 LEU A O 1
ATOM 1931 N N . ALA A 1 252 ? 3.278 -2.739 12.123 1.00 98.31 252 ALA A N 1
ATOM 1932 C CA . ALA A 1 252 ? 1.892 -3.119 11.864 1.00 98.31 252 ALA A CA 1
ATOM 1933 C C . ALA A 1 252 ? 1.441 -4.254 12.792 1.00 98.31 252 ALA A C 1
ATOM 1935 O O . ALA A 1 252 ? 0.416 -4.143 13.470 1.00 98.31 252 ALA A O 1
ATOM 1936 N N . VAL A 1 253 ? 2.221 -5.338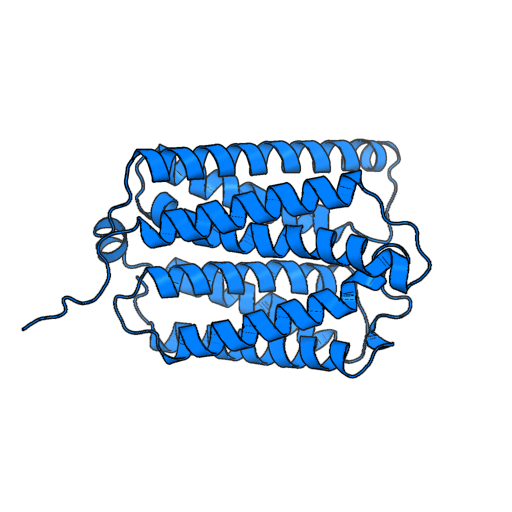 12.863 1.00 98.12 253 VAL A N 1
ATOM 1937 C CA . VAL A 1 253 ? 1.901 -6.519 13.676 1.00 98.12 253 VAL A CA 1
ATOM 1938 C C . VAL A 1 253 ? 1.908 -6.183 15.166 1.00 98.12 253 VAL A C 1
ATOM 1940 O O . VAL A 1 253 ? 0.973 -6.552 15.882 1.00 98.12 253 VAL A O 1
ATOM 1943 N N . LEU A 1 254 ? 2.933 -5.478 15.647 1.00 97.69 254 LEU A N 1
ATOM 1944 C CA . LEU A 1 254 ? 3.057 -5.107 17.054 1.00 97.69 254 LEU A CA 1
ATOM 1945 C C . LEU A 1 254 ? 1.907 -4.201 17.497 1.00 97.69 254 LEU A C 1
ATOM 1947 O O . LEU A 1 254 ? 1.291 -4.461 18.534 1.00 97.69 254 LEU A O 1
ATOM 1951 N N . GLN A 1 255 ? 1.553 -3.190 16.703 1.00 97.19 255 GLN A N 1
ATOM 1952 C CA . GLN A 1 255 ? 0.451 -2.299 17.044 1.00 97.19 255 GLN A CA 1
ATOM 1953 C C . GLN A 1 255 ? -0.913 -2.992 16.932 1.00 97.19 255 GLN A C 1
ATOM 1955 O O . GLN A 1 255 ? -1.732 -2.829 17.837 1.00 97.19 255 GLN A O 1
ATOM 1960 N N . LEU A 1 256 ? -1.150 -3.837 15.919 1.00 96.81 256 LEU A N 1
ATOM 1961 C CA . LEU A 1 256 ? -2.375 -4.651 15.835 1.00 96.81 256 LEU A CA 1
ATOM 1962 C C . LEU A 1 256 ? -2.544 -5.563 17.054 1.00 96.81 256 LEU A C 1
ATOM 1964 O O . LEU A 1 256 ? -3.655 -5.703 17.570 1.00 96.81 256 LEU A O 1
ATOM 1968 N N . ARG A 1 257 ? -1.454 -6.174 17.536 1.00 95.69 257 ARG A N 1
ATOM 1969 C CA . ARG A 1 257 ? -1.463 -6.994 18.759 1.00 95.69 257 ARG A CA 1
ATOM 1970 C C . ARG A 1 257 ? -1.718 -6.149 20.007 1.00 95.69 257 ARG A C 1
ATOM 1972 O O . ARG A 1 257 ? -2.446 -6.591 20.896 1.00 95.69 257 ARG A O 1
ATOM 1979 N N . ALA A 1 258 ? -1.165 -4.938 20.053 1.00 94.06 258 ALA A N 1
ATOM 1980 C CA . ALA A 1 258 ? -1.295 -4.018 21.177 1.00 94.06 258 ALA A CA 1
ATOM 1981 C C . ALA A 1 258 ? -2.679 -3.346 21.283 1.00 94.06 258 ALA A C 1
ATOM 1983 O O . ALA A 1 258 ? -3.070 -2.961 22.383 1.00 94.06 258 ALA A O 1
ATOM 1984 N N . MET A 1 259 ? -3.429 -3.212 20.181 1.00 94.00 259 MET A N 1
ATOM 1985 C CA . MET A 1 259 ? -4.779 -2.626 20.171 1.00 94.00 259 MET A CA 1
ATOM 1986 C C . MET A 1 259 ? -5.745 -3.418 21.059 1.00 94.00 259 MET A C 1
ATOM 1988 O O . MET A 1 259 ? -6.016 -4.581 20.779 1.00 94.00 259 MET A O 1
ATOM 1992 N N . ARG A 1 260 ? -6.334 -2.804 22.086 1.00 88.12 260 ARG A N 1
ATOM 1993 C CA . ARG A 1 260 ? -7.343 -3.419 22.970 1.00 88.12 260 ARG A CA 1
ATOM 1994 C C . ARG A 1 260 ? -8.712 -2.776 22.756 1.00 88.12 260 ARG A C 1
ATOM 1996 O O . ARG A 1 260 ? -8.793 -1.591 22.463 1.00 88.12 260 ARG A O 1
ATOM 2003 N N . GLY A 1 261 ? -9.785 -3.545 22.939 1.00 72.75 261 GLY A N 1
ATOM 2004 C CA . GLY A 1 261 ? -11.151 -3.074 22.688 1.00 72.75 261 GLY A CA 1
ATOM 2005 C C . GLY A 1 261 ? -11.526 -3.094 21.201 1.00 72.75 261 GLY A C 1
ATOM 2006 O O . GLY A 1 261 ? -10.669 -3.036 20.320 1.00 72.75 261 GLY A O 1
ATOM 2007 N N . GLY A 1 262 ? -12.820 -3.257 20.919 1.00 59.28 262 GLY A N 1
ATOM 2008 C CA . GLY A 1 262 ? -13.368 -3.359 19.563 1.00 59.28 262 GLY A CA 1
ATOM 2009 C C . GLY A 1 262 ? -13.932 -4.737 19.213 1.00 59.28 262 GLY A C 1
ATOM 2010 O O . GLY A 1 262 ? -14.927 -4.796 18.507 1.00 59.28 262 GLY A O 1
ATOM 2011 N N . SER A 1 263 ? -13.399 -5.843 19.743 1.00 47.84 263 SER A N 1
ATOM 2012 C CA . SER A 1 263 ? -14.091 -7.136 19.599 1.00 47.84 263 SER A CA 1
ATOM 2013 C C . SER A 1 263 ? -15.467 -7.075 20.268 1.00 47.84 263 SER A C 1
ATOM 2015 O O . SER A 1 263 ? -15.573 -6.448 21.328 1.00 47.84 263 SER A O 1
ATOM 2017 N N . PRO A 1 264 ? -16.502 -7.730 19.703 1.00 41.72 264 PRO A N 1
ATOM 2018 C CA . PRO A 1 264 ? -17.720 -7.964 20.459 1.00 41.72 264 PRO A CA 1
ATOM 2019 C C . PRO A 1 264 ? -17.302 -8.598 21.781 1.00 41.72 264 PRO A C 1
ATOM 2021 O O . PRO A 1 264 ? -16.436 -9.482 21.795 1.00 41.72 264 PRO A O 1
ATOM 2024 N N . SER A 1 265 ? -17.863 -8.104 22.884 1.00 40.53 265 SER A N 1
ATOM 2025 C CA . SER A 1 265 ? -17.844 -8.841 24.139 1.00 40.53 265 SER A CA 1
ATOM 2026 C C . SER A 1 265 ? -18.125 -10.298 23.789 1.00 40.53 265 SER A C 1
ATOM 2028 O O . SER A 1 265 ? -19.172 -10.596 23.209 1.00 40.53 265 SER A O 1
ATOM 2030 N N . ARG A 1 266 ? -17.182 -11.200 24.079 1.00 39.59 266 ARG A N 1
ATOM 2031 C CA . ARG A 1 266 ? -17.540 -12.601 24.283 1.00 39.59 266 ARG A CA 1
ATOM 2032 C C . ARG A 1 266 ? -18.412 -12.577 25.534 1.00 39.59 266 ARG A C 1
ATOM 2034 O O . ARG A 1 266 ? -17.899 -12.614 26.644 1.00 39.59 266 ARG A O 1
ATOM 2041 N N . GLY A 1 267 ? -19.685 -12.260 25.333 1.00 41.31 267 GLY A N 1
ATOM 2042 C CA . GLY A 1 267 ? -20.690 -12.232 26.370 1.00 41.31 267 GLY A CA 1
ATOM 2043 C C . GLY A 1 267 ? -21.093 -13.666 26.635 1.00 41.31 267 GLY A C 1
ATOM 2044 O O . GLY A 1 267 ? -21.461 -14.342 25.678 1.00 41.31 267 GLY A O 1
ATOM 2045 N N . ALA A 1 268 ? -20.935 -14.026 27.911 1.00 36.22 268 ALA A N 1
ATOM 2046 C CA . ALA A 1 268 ? -21.662 -15.022 28.693 1.00 36.22 268 ALA A CA 1
ATOM 2047 C C . ALA A 1 268 ? -21.918 -16.385 28.039 1.00 36.22 268 ALA A C 1
ATOM 2049 O O . ALA A 1 268 ? -22.789 -16.478 27.149 1.00 36.22 268 ALA A O 1
#

Radius of gyration: 18.75 Å; chains: 1; bounding box: 46×40×52 Å

Secondary structure (DSSP, 8-state):
-BS-HHHHHHHHHHHHHHHHHHHHHHHH-TTTTTTTS-TTTGGGHHHHHHHHHHHHHHHHHHHHH--TT-HHHHHHHHHHHHHHHHHHHHHHHTT--STTHHHHHHHHHHHHHHHHHHHHTB-HHHHTT-B--HHHHHHHHHHHHHHHHHHHHHHHHHHHHHHHHT---SSSHHHHHHIIIIIHHHHHHHHHHHHTT-HHHHHHHHHHHHHHHHHHHHHHHHHHHGGGGTPPP-HHHHHHHHHHHHHHHHHHHHHHHH-BS-S-----

pLDDT: mean 94.78, std 9.0, range [36.22, 98.81]

Sequence (268 aa):
MLENLRLNKLFWTITTALALAAALAGIVDRNLYDGLFPKDFLPGAFPQDILTVLACVALFIVIATMREGEVRKQVVVLGVIGSFFYLYGIFTIERVYNAFYLLYAAVFGLSFWSLAYSLSQLKMGTVNRVSVPAGMRLLTAICSLLIAAVFTFLWTMALVPLLKARNRIDFLYSIYILDLCFVMPAFAVTAIMALRGRMLGAVLGPAIMILGFFVIFPLALNELAKPAAGLALSAGPLAASLLFSALMLVLAVLQLRAMRGGSPSRGA

Foldseek 3Di:
DFDCLPVLLVLLLVLLVLLLVVLVVCLVDVCLQPPLADPLQSLLSNVLSVVSNVLSVVLNVLSVPDDALPLLSVLQSLLSLLLLLQVLLQCQVLVSDDPCNVSSVVSNVSSVVSNVNRVVRDDLVSLVQKDFPLVLLLVLLVLLLVVLVVVLVVLVVVCPVCVVVVPDDSHDVSVSCCSNVPLSVLSNVLSVCSVVVNSSSLSNSLSSLSSQLSVLLSQLSSLVSQVVVVHHRDPVSNVVSVVSNVVSNVSSVVRSVRIDGRPPPPDD